Protein AF-B1N3G3-F1 (afdb_monomer)

Structure (mmCIF, N/CA/C/O backbone):
data_AF-B1N3G3-F1
#
_entry.id   AF-B1N3G3-F1
#
loop_
_atom_site.group_PDB
_atom_site.id
_atom_site.type_symbol
_atom_site.label_atom_id
_atom_site.label_alt_id
_atom_site.label_comp_id
_atom_site.label_asym_id
_atom_site.label_entity_id
_atom_site.label_seq_id
_atom_site.pdbx_PDB_ins_code
_atom_site.Cartn_x
_atom_site.Cartn_y
_atom_site.Cartn_z
_atom_site.occupancy
_atom_site.B_iso_or_equiv
_atom_site.auth_seq_id
_atom_site.auth_comp_id
_atom_site.auth_asym_id
_atom_site.auth_atom_id
_atom_site.pdbx_PDB_model_num
ATOM 1 N N . MET A 1 1 ? 43.594 -41.917 5.529 1.00 42.94 1 MET A N 1
ATOM 2 C CA . MET A 1 1 ? 43.887 -40.902 4.494 1.00 42.94 1 MET A CA 1
ATOM 3 C C . MET A 1 1 ? 42.711 -40.858 3.512 1.00 42.94 1 MET A C 1
ATOM 5 O O . MET A 1 1 ? 42.896 -40.993 2.317 1.00 42.94 1 MET A O 1
ATOM 9 N N . GLU A 1 2 ? 41.487 -40.705 4.033 1.00 38.50 2 GLU A N 1
ATOM 10 C CA . GLU A 1 2 ? 40.228 -40.784 3.270 1.00 38.50 2 GLU A CA 1
ATOM 11 C C . GLU A 1 2 ? 39.193 -39.856 3.920 1.00 38.50 2 GLU A C 1
ATOM 13 O O . GLU A 1 2 ? 38.266 -40.286 4.594 1.00 38.50 2 GLU A O 1
ATOM 18 N N . GLN A 1 3 ? 39.406 -38.546 3.797 1.00 37.66 3 GLN A N 1
ATOM 19 C CA . GLN A 1 3 ? 38.455 -37.533 4.272 1.00 37.66 3 GLN A CA 1
ATOM 20 C C . GLN A 1 3 ? 38.520 -36.267 3.400 1.00 37.66 3 GLN A C 1
ATOM 22 O O . GLN A 1 3 ? 38.646 -35.148 3.887 1.00 37.66 3 GLN A O 1
ATOM 27 N N . SER A 1 4 ? 38.511 -36.416 2.068 1.00 40.91 4 SER A N 1
ATOM 28 C CA . SER A 1 4 ? 38.619 -35.252 1.163 1.00 40.91 4 SER A CA 1
ATOM 29 C C . SER A 1 4 ? 37.812 -35.332 -0.139 1.00 40.91 4 SER A C 1
ATOM 31 O O . SER A 1 4 ? 38.170 -34.664 -1.106 1.00 40.91 4 SER A O 1
ATOM 33 N N . LEU A 1 5 ? 36.711 -36.093 -0.200 1.00 38.78 5 LEU A N 1
ATOM 34 C CA . LEU A 1 5 ? 35.924 -36.203 -1.444 1.00 38.78 5 LEU A CA 1
ATOM 35 C C . LEU A 1 5 ? 34.427 -35.852 -1.363 1.00 3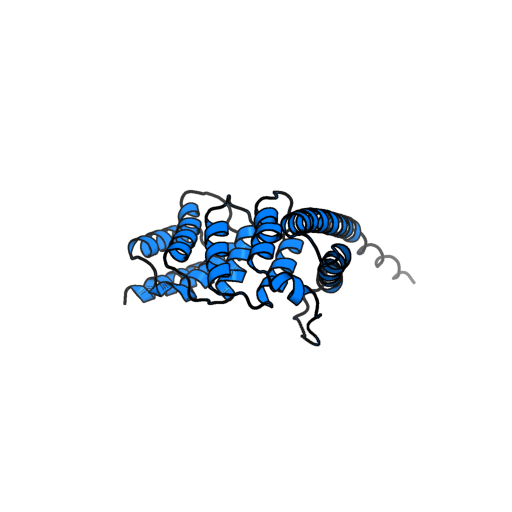8.78 5 LEU A C 1
ATOM 37 O O . LEU A 1 5 ? 33.791 -35.804 -2.414 1.00 38.78 5 LEU A O 1
ATOM 41 N N . GLU A 1 6 ? 33.865 -35.480 -0.207 1.00 33.97 6 GLU A N 1
ATOM 42 C CA . GLU A 1 6 ? 32.426 -35.133 -0.125 1.00 33.97 6 GLU A CA 1
ATOM 43 C C . GLU A 1 6 ? 32.079 -33.629 -0.174 1.00 33.97 6 GLU A C 1
ATOM 45 O O . GLU A 1 6 ? 30.926 -33.277 -0.423 1.00 33.97 6 GLU A O 1
ATOM 50 N N . ASP A 1 7 ? 33.049 -32.712 -0.121 1.00 33.47 7 ASP A N 1
ATOM 51 C CA . ASP A 1 7 ? 32.773 -31.260 -0.056 1.00 33.47 7 ASP A CA 1
ATOM 52 C C . ASP A 1 7 ? 32.664 -30.521 -1.410 1.00 33.47 7 ASP A C 1
ATOM 54 O O . ASP A 1 7 ? 32.841 -29.305 -1.493 1.00 33.47 7 ASP A O 1
ATOM 58 N N . LYS A 1 8 ? 32.332 -31.207 -2.515 1.00 34.78 8 LYS A N 1
ATOM 59 C CA . LYS A 1 8 ? 32.246 -30.567 -3.855 1.00 34.78 8 LYS A CA 1
ATOM 60 C C . LYS A 1 8 ? 30.896 -30.638 -4.577 1.00 34.78 8 LYS A C 1
ATOM 62 O O . LYS A 1 8 ? 30.832 -30.313 -5.763 1.00 34.78 8 LYS A O 1
ATOM 67 N N . LYS A 1 9 ? 29.793 -30.978 -3.897 1.00 35.81 9 LYS A N 1
ATOM 68 C CA . LYS A 1 9 ? 28.457 -31.092 -4.536 1.00 35.81 9 LYS A CA 1
ATOM 69 C C . LYS A 1 9 ? 27.330 -30.207 -3.978 1.00 35.81 9 LYS A C 1
ATOM 71 O O . LYS A 1 9 ? 26.165 -30.452 -4.275 1.00 35.81 9 LYS A O 1
ATOM 76 N N . LYS A 1 10 ? 27.636 -29.110 -3.278 1.00 34.56 10 LYS A N 1
ATOM 77 C CA . LYS A 1 10 ? 26.649 -28.055 -2.952 1.00 34.56 10 LYS A CA 1
ATOM 78 C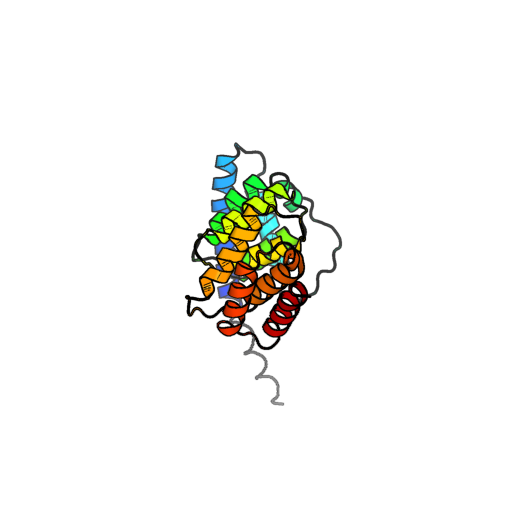 C . LYS A 1 10 ? 27.131 -26.688 -3.438 1.00 34.56 10 LYS A C 1
ATOM 80 O O . LYS A 1 10 ? 27.761 -25.952 -2.695 1.00 34.56 10 LYS A O 1
ATOM 85 N N . GLY A 1 11 ? 26.856 -26.331 -4.695 1.00 34.03 11 GLY A N 1
ATOM 86 C CA . GLY A 1 11 ? 27.228 -24.988 -5.163 1.00 34.03 11 GLY A CA 1
ATOM 87 C C . GLY A 1 11 ? 26.994 -24.633 -6.628 1.00 34.03 11 GLY A C 1
ATOM 88 O O . GLY A 1 11 ? 27.750 -23.821 -7.156 1.00 34.03 11 GLY A O 1
ATOM 89 N N . LYS A 1 12 ? 26.012 -25.221 -7.332 1.00 34.75 12 LYS A N 1
ATOM 90 C CA . LYS A 1 12 ? 25.863 -24.935 -8.777 1.00 34.75 12 LYS A CA 1
ATOM 91 C C . LYS A 1 12 ? 24.448 -24.888 -9.369 1.00 34.75 12 LYS A C 1
ATOM 93 O O . LYS A 1 12 ? 24.334 -24.946 -10.584 1.00 34.75 12 LYS A O 1
ATOM 98 N N . SER A 1 13 ? 23.388 -24.709 -8.570 1.00 38.25 13 SER A N 1
ATOM 99 C CA . SER A 1 13 ? 22.010 -24.633 -9.110 1.00 38.25 13 SER A CA 1
ATOM 100 C C . SER A 1 13 ? 21.356 -23.239 -9.099 1.00 38.25 13 SER A C 1
ATOM 102 O O . SER A 1 13 ? 20.264 -23.087 -9.633 1.00 38.25 13 SER A O 1
ATOM 104 N N . THR A 1 14 ? 21.988 -22.202 -8.539 1.00 41.22 14 THR A N 1
ATOM 105 C CA . THR A 1 14 ? 21.366 -20.868 -8.368 1.00 41.22 14 THR A CA 1
ATOM 106 C C . THR A 1 14 ? 21.766 -19.814 -9.408 1.00 41.22 14 THR A C 1
ATOM 108 O O . THR A 1 14 ? 21.098 -18.791 -9.509 1.00 41.22 14 THR A O 1
ATOM 111 N N . LYS A 1 15 ? 22.805 -20.039 -10.227 1.00 41.91 15 LYS A N 1
ATOM 112 C CA . LYS A 1 15 ? 23.331 -18.997 -11.137 1.00 41.91 15 LYS A CA 1
ATOM 113 C C . LYS A 1 15 ? 22.517 -18.783 -12.422 1.00 41.91 15 LYS A C 1
ATOM 115 O O . LYS A 1 15 ? 22.453 -17.661 -12.904 1.00 41.91 15 LYS A O 1
ATOM 120 N N . VAL A 1 16 ? 21.878 -19.820 -12.969 1.00 38.66 16 VAL A N 1
ATOM 121 C CA . VAL A 1 16 ? 21.190 -19.731 -14.278 1.00 38.66 16 VAL A CA 1
ATOM 122 C C . VAL A 1 16 ? 19.836 -19.014 -14.170 1.00 38.66 16 VAL A C 1
ATOM 124 O O . VAL A 1 16 ? 19.490 -18.203 -15.028 1.00 38.66 16 VAL A O 1
ATOM 127 N N . GLY A 1 17 ? 19.093 -19.253 -13.083 1.00 42.75 17 GLY A N 1
ATOM 128 C CA . GLY A 1 17 ? 17.819 -18.572 -12.826 1.00 42.75 17 GLY A CA 1
ATOM 129 C C . GLY A 1 17 ? 17.987 -17.085 -12.504 1.00 42.75 17 GLY A C 1
ATOM 130 O O . GLY A 1 17 ? 17.174 -16.265 -12.928 1.00 42.75 17 GLY A O 1
ATOM 131 N N . ASP A 1 18 ? 19.069 -16.726 -11.808 1.00 49.53 18 ASP A N 1
ATOM 132 C CA . ASP A 1 18 ? 19.352 -15.335 -11.449 1.00 49.53 18 ASP A CA 1
ATOM 133 C C . ASP A 1 18 ? 19.847 -14.525 -12.658 1.00 49.53 18 ASP A C 1
ATOM 135 O O . ASP A 1 18 ? 19.390 -13.407 -12.868 1.00 49.53 18 ASP A O 1
ATOM 139 N N . GLU A 1 19 ? 20.670 -15.117 -13.532 1.00 49.19 19 GLU A N 1
ATOM 140 C CA . GLU A 1 19 ? 21.122 -14.468 -14.772 1.00 49.19 19 GLU A CA 1
ATOM 141 C C . GLU A 1 19 ? 19.976 -14.220 -15.762 1.00 49.19 19 GLU A C 1
ATOM 143 O O . GLU A 1 19 ? 19.854 -13.140 -16.338 1.00 49.19 19 GLU A O 1
ATOM 148 N N . THR A 1 20 ? 19.062 -15.184 -15.888 1.00 57.19 20 THR A N 1
ATOM 149 C CA . THR A 1 20 ? 17.857 -15.031 -16.718 1.00 57.19 20 THR A CA 1
ATOM 150 C C . THR A 1 20 ? 16.940 -13.931 -16.171 1.00 57.19 20 THR A C 1
ATOM 152 O O . THR A 1 20 ? 16.403 -13.134 -16.940 1.00 57.19 20 THR A O 1
ATOM 155 N N . SER A 1 21 ? 16.808 -13.840 -14.841 1.00 54.75 21 SER A N 1
ATOM 156 C CA . SER A 1 21 ? 16.017 -12.797 -14.169 1.00 54.75 21 SER A CA 1
ATOM 157 C C . SER A 1 21 ? 16.636 -11.412 -14.351 1.00 54.75 21 SER A C 1
ATOM 159 O O . SER A 1 21 ? 15.922 -10.463 -14.650 1.00 54.75 21 SER A O 1
ATOM 161 N N . ARG A 1 22 ? 17.968 -11.301 -14.266 1.00 58.44 22 ARG A N 1
ATOM 162 C CA . ARG A 1 22 ? 18.699 -10.062 -14.567 1.00 58.44 22 ARG A CA 1
ATOM 163 C C . ARG A 1 22 ? 18.382 -9.607 -15.986 1.00 58.44 22 ARG A C 1
ATOM 165 O O . ARG A 1 22 ? 17.811 -8.533 -16.170 1.00 58.44 22 ARG A O 1
ATOM 172 N N . ILE A 1 23 ? 18.699 -10.435 -16.985 1.00 62.62 23 ILE A N 1
ATOM 173 C CA . ILE A 1 23 ? 18.540 -10.090 -18.408 1.00 62.62 23 ILE A CA 1
ATOM 174 C C . ILE A 1 23 ? 17.093 -9.681 -18.713 1.00 62.62 23 ILE A C 1
ATOM 176 O O . ILE A 1 23 ? 16.863 -8.700 -19.428 1.00 62.62 23 ILE A O 1
ATOM 180 N N . ARG A 1 24 ? 16.118 -10.388 -18.125 1.00 61.59 24 ARG A N 1
ATOM 181 C CA . ARG A 1 24 ? 14.696 -10.040 -18.210 1.00 61.59 24 ARG A CA 1
ATOM 182 C C . ARG A 1 24 ? 14.427 -8.661 -17.622 1.00 61.59 24 ARG A C 1
ATOM 184 O O . ARG A 1 24 ? 13.896 -7.816 -18.337 1.00 61.59 24 ARG A O 1
ATOM 191 N N . MET A 1 25 ? 14.864 -8.405 -16.390 1.00 61.06 25 MET A N 1
ATOM 192 C CA . MET A 1 25 ? 14.699 -7.109 -15.743 1.00 61.06 25 MET A CA 1
ATOM 193 C C . MET A 1 25 ? 15.313 -5.984 -16.579 1.00 61.06 25 MET A C 1
ATOM 195 O O . MET A 1 25 ? 14.692 -4.936 -16.724 1.00 61.06 25 MET A O 1
ATOM 199 N N . LYS A 1 26 ? 16.490 -6.194 -17.194 1.00 61.91 26 LYS A N 1
ATOM 200 C CA . LYS A 1 26 ? 17.154 -5.170 -18.027 1.00 61.91 26 LYS A CA 1
ATOM 201 C C . LYS A 1 26 ? 16.277 -4.829 -19.203 1.00 61.91 26 LYS A C 1
ATOM 203 O O . LYS A 1 26 ? 16.056 -3.661 -19.484 1.00 61.91 26 LYS A O 1
ATOM 208 N N . LYS A 1 27 ? 15.777 -5.861 -19.880 1.00 63.91 27 LYS A N 1
ATOM 209 C CA . LYS A 1 27 ? 14.965 -5.736 -21.085 1.00 63.91 27 LYS A CA 1
ATOM 210 C C . LYS A 1 27 ? 13.608 -5.102 -20.779 1.00 63.91 27 LYS A C 1
ATOM 212 O O . LYS A 1 27 ? 13.192 -4.203 -21.504 1.00 63.91 27 LYS A O 1
ATOM 217 N N . THR A 1 28 ? 12.962 -5.512 -19.689 1.00 61.06 28 THR A N 1
ATOM 218 C CA . THR A 1 28 ? 11.683 -4.961 -19.220 1.00 61.06 28 THR A CA 1
ATOM 219 C C . THR A 1 28 ? 11.833 -3.511 -18.763 1.00 61.06 28 THR A C 1
ATOM 221 O O . THR A 1 28 ? 11.070 -2.652 -19.202 1.00 61.06 28 THR A O 1
ATOM 224 N N . LEU A 1 29 ? 12.848 -3.200 -17.948 1.00 63.59 29 LEU A N 1
ATOM 225 C CA . LEU A 1 29 ? 13.158 -1.826 -17.540 1.00 63.59 29 LEU A CA 1
ATOM 226 C C . LEU A 1 29 ? 13.504 -0.962 -18.748 1.00 63.59 29 LEU A C 1
ATOM 228 O O . LEU A 1 29 ? 12.976 0.134 -18.873 1.00 63.59 29 LEU A O 1
ATOM 232 N N . HIS A 1 30 ? 14.339 -1.455 -19.662 1.00 64.56 30 HIS A N 1
ATOM 233 C CA . HIS A 1 30 ? 14.725 -0.727 -20.865 1.00 64.56 30 HIS A CA 1
ATOM 234 C C . HIS A 1 30 ? 13.512 -0.413 -21.741 1.00 64.56 30 HIS A C 1
ATOM 236 O O . HIS A 1 30 ? 13.360 0.730 -22.160 1.00 64.56 30 HIS A O 1
ATOM 242 N N . LYS A 1 31 ? 12.609 -1.376 -21.962 1.00 67.81 31 LYS A N 1
ATOM 243 C CA . LYS A 1 31 ? 11.370 -1.169 -22.724 1.00 67.81 31 LYS A CA 1
ATOM 244 C C . LYS A 1 31 ? 10.483 -0.098 -22.077 1.00 67.81 31 LYS A C 1
ATOM 246 O O . LYS A 1 31 ? 10.194 0.913 -22.706 1.00 67.81 31 LYS A O 1
ATOM 251 N N . HIS A 1 32 ? 10.143 -0.262 -20.801 1.00 63.12 32 HIS A N 1
ATOM 252 C CA . HIS A 1 32 ? 9.277 0.677 -20.082 1.00 63.12 32 HIS A CA 1
ATOM 253 C C . HIS A 1 32 ? 9.878 2.079 -19.939 1.00 63.12 32 HIS A C 1
ATOM 255 O O . HIS A 1 32 ? 9.182 3.084 -20.080 1.00 63.12 32 HIS A O 1
ATOM 261 N N . LEU A 1 33 ? 11.187 2.165 -19.699 1.00 61.53 33 LEU A N 1
ATOM 262 C CA . LEU A 1 33 ? 11.896 3.438 -19.643 1.00 61.53 33 LEU A CA 1
ATOM 263 C C . LEU A 1 33 ? 12.019 4.080 -21.032 1.00 61.53 33 LEU A C 1
ATOM 265 O O . LEU A 1 33 ? 11.985 5.303 -21.117 1.00 61.53 33 LEU A O 1
ATOM 269 N N . THR A 1 34 ? 12.092 3.297 -22.115 1.00 63.34 34 THR A N 1
ATOM 270 C CA . THR A 1 34 ? 12.028 3.810 -23.497 1.00 63.34 34 THR A CA 1
ATOM 271 C C . THR A 1 34 ? 10.661 4.413 -23.787 1.00 63.34 34 THR A C 1
ATOM 273 O O . THR A 1 34 ? 10.588 5.546 -24.260 1.00 63.34 34 THR A O 1
ATOM 276 N N . ASP A 1 35 ? 9.582 3.713 -23.436 1.00 63.34 35 ASP A N 1
ATOM 277 C CA . ASP A 1 35 ? 8.209 4.206 -23.602 1.00 63.34 35 ASP A CA 1
ATOM 278 C C . ASP A 1 35 ? 7.980 5.490 -22.788 1.00 63.34 35 ASP A C 1
ATOM 280 O O . ASP A 1 35 ? 7.410 6.467 -23.278 1.00 63.34 35 ASP A O 1
ATOM 284 N N . LEU A 1 36 ? 8.524 5.536 -21.568 1.00 58.47 36 LEU A N 1
ATOM 285 C CA . LEU A 1 36 ? 8.538 6.721 -20.713 1.00 58.47 36 LEU A CA 1
ATOM 286 C C . LEU A 1 36 ? 9.359 7.862 -21.335 1.00 58.47 36 LEU A C 1
ATOM 288 O O . LEU A 1 36 ? 8.920 9.009 -21.325 1.00 58.47 36 LEU A O 1
ATOM 292 N N . MET A 1 37 ? 10.534 7.587 -21.901 1.00 58.81 37 MET A N 1
ATOM 293 C CA . MET A 1 37 ? 11.370 8.601 -22.553 1.00 58.81 37 MET A CA 1
ATOM 294 C C . MET A 1 37 ? 10.725 9.166 -23.820 1.00 58.81 37 MET A C 1
ATOM 296 O O . MET A 1 37 ? 10.807 10.377 -24.040 1.00 58.81 37 MET A O 1
ATOM 300 N N . ASN A 1 38 ? 10.051 8.316 -24.598 1.00 63.59 38 ASN A N 1
ATOM 301 C CA . ASN A 1 38 ? 9.275 8.697 -25.776 1.00 63.59 38 ASN A CA 1
ATOM 302 C C . ASN A 1 38 ? 8.078 9.574 -25.386 1.00 63.59 38 ASN A C 1
ATOM 304 O O . ASN A 1 38 ? 7.850 10.610 -26.004 1.00 63.59 38 ASN A O 1
ATOM 308 N N . ALA A 1 39 ? 7.382 9.234 -24.297 1.00 57.66 39 ALA A N 1
ATOM 309 C CA . ALA A 1 39 ? 6.302 10.051 -23.745 1.00 57.66 39 ALA A CA 1
ATOM 310 C C . ALA A 1 39 ? 6.780 11.382 -23.119 1.00 57.66 39 ALA A C 1
ATOM 312 O O . ALA A 1 39 ? 5.966 12.275 -22.889 1.00 57.66 39 ALA A O 1
ATOM 313 N N . MET A 1 40 ? 8.078 11.528 -22.817 1.00 49.28 40 MET A N 1
ATOM 314 C CA . MET A 1 40 ? 8.647 12.688 -22.110 1.00 49.28 40 MET A CA 1
ATOM 315 C C . MET A 1 40 ? 9.526 13.623 -22.961 1.00 49.28 40 MET A C 1
ATOM 317 O O . MET A 1 40 ? 10.002 14.624 -22.423 1.00 49.28 40 MET A O 1
ATOM 321 N N . GLY A 1 41 ? 9.796 13.327 -24.237 1.00 52.66 41 GLY A N 1
ATOM 322 C CA . GLY A 1 41 ? 10.585 14.216 -25.112 1.00 52.66 41 GLY A CA 1
ATOM 323 C C . GLY A 1 41 ? 12.083 14.365 -24.763 1.00 52.66 41 GLY A C 1
ATOM 324 O O . GLY A 1 41 ? 12.708 15.307 -25.229 1.00 52.66 41 GLY A O 1
ATOM 325 N N . LYS A 1 42 ? 12.644 13.424 -23.979 1.00 53.66 42 LYS A N 1
ATOM 326 C CA . LYS A 1 42 ? 14.077 13.146 -23.668 1.00 53.66 42 LYS A CA 1
ATOM 327 C C . LYS A 1 42 ? 14.972 14.260 -23.062 1.00 53.66 42 LYS A C 1
ATOM 329 O O . LYS A 1 42 ? 15.115 15.338 -23.618 1.00 53.66 42 LYS A O 1
ATOM 334 N N . LYS A 1 43 ? 15.735 13.910 -21.999 1.00 42.53 43 LYS A N 1
ATOM 335 C CA . LYS A 1 43 ? 17.147 14.343 -21.758 1.00 42.53 43 LYS A CA 1
ATOM 336 C C . LYS A 1 43 ? 17.903 13.599 -20.629 1.00 42.53 43 LYS A C 1
ATOM 338 O O . LYS A 1 43 ? 18.864 14.124 -20.086 1.00 42.53 43 LYS A O 1
ATOM 343 N N . MET A 1 44 ? 17.502 12.379 -20.278 1.00 48.38 44 MET A N 1
ATOM 344 C CA . MET A 1 44 ? 18.322 11.469 -19.463 1.00 48.38 44 MET A CA 1
ATOM 345 C C . MET A 1 44 ? 18.654 10.265 -20.334 1.00 48.38 44 MET A C 1
ATOM 347 O O . MET A 1 44 ? 17.782 9.830 -21.094 1.00 48.38 44 MET A O 1
ATOM 351 N N . THR A 1 45 ? 19.892 9.768 -20.320 1.00 53.03 45 THR A N 1
ATOM 352 C CA . THR A 1 45 ? 20.196 8.608 -21.158 1.00 53.03 45 THR A CA 1
ATOM 353 C C . THR A 1 45 ? 19.578 7.364 -20.521 1.00 53.03 45 THR A C 1
ATOM 355 O O . THR A 1 45 ? 19.716 7.106 -19.327 1.00 53.03 45 THR A O 1
ATOM 358 N N . LEU A 1 46 ? 18.848 6.601 -21.335 1.00 47.88 46 LEU A N 1
ATOM 359 C CA . LEU A 1 46 ? 18.211 5.339 -20.956 1.00 47.88 46 LEU A CA 1
ATOM 360 C C . LEU A 1 46 ? 19.204 4.381 -20.284 1.00 47.88 46 LEU A C 1
ATOM 362 O O . LEU A 1 46 ? 18.854 3.647 -19.364 1.00 47.88 46 LEU A O 1
ATOM 366 N N . ASN A 1 47 ? 20.454 4.437 -20.741 1.00 50.06 47 ASN A N 1
ATOM 367 C CA . ASN A 1 47 ? 21.537 3.587 -20.283 1.00 50.06 47 ASN A CA 1
ATOM 368 C C . ASN A 1 47 ? 21.978 3.941 -18.860 1.00 50.06 47 ASN A C 1
ATOM 370 O O . ASN A 1 47 ? 22.128 3.030 -18.064 1.00 50.06 47 ASN A O 1
ATOM 374 N N . GLU A 1 48 ? 22.089 5.218 -18.486 1.00 55.91 48 GLU A N 1
ATOM 375 C CA . GLU A 1 48 ? 22.439 5.598 -17.106 1.00 55.91 48 GLU A CA 1
ATOM 376 C C . GLU A 1 48 ? 21.387 5.101 -16.108 1.00 55.91 48 GLU A C 1
ATOM 378 O O . GLU A 1 48 ? 21.706 4.467 -15.107 1.00 55.91 48 GLU A O 1
ATOM 383 N N . LEU A 1 49 ? 20.110 5.331 -16.408 1.00 53.34 49 LEU A N 1
ATOM 384 C CA . LEU A 1 49 ? 18.994 4.943 -15.547 1.00 53.34 49 LEU A CA 1
ATOM 385 C C . LEU A 1 49 ? 18.893 3.430 -15.353 1.00 53.34 49 LEU A C 1
ATOM 387 O O . LEU A 1 49 ? 18.708 2.959 -14.229 1.00 53.34 49 LEU A O 1
ATOM 391 N N . VAL A 1 50 ? 19.002 2.683 -16.455 1.00 56.59 50 VAL A N 1
ATOM 392 C CA . VAL A 1 50 ? 18.986 1.223 -16.422 1.00 56.59 50 VAL A CA 1
ATOM 393 C C . VAL A 1 50 ? 20.196 0.733 -15.648 1.00 56.59 50 VAL A C 1
ATOM 395 O O . VAL A 1 50 ? 19.984 0.009 -14.690 1.00 56.59 50 VAL A O 1
ATOM 398 N N . GLU A 1 51 ? 21.417 1.167 -15.975 1.00 57.50 51 GLU A N 1
ATOM 399 C CA . GLU A 1 51 ? 22.643 0.732 -15.288 1.00 57.50 51 GLU A CA 1
ATOM 400 C C . GLU A 1 51 ? 22.601 1.029 -13.786 1.00 57.50 51 GLU A C 1
ATOM 402 O O . GLU A 1 51 ? 23.019 0.194 -13.003 1.00 57.50 51 GLU A O 1
ATOM 407 N N . ILE A 1 52 ? 22.012 2.143 -13.346 1.00 56.31 52 ILE A N 1
ATOM 408 C CA . ILE A 1 52 ? 21.881 2.474 -11.916 1.00 56.31 52 ILE A CA 1
ATOM 409 C C . ILE A 1 52 ? 20.880 1.566 -11.195 1.00 56.31 52 ILE A C 1
ATOM 411 O O . ILE A 1 52 ? 21.163 1.094 -10.093 1.00 56.31 52 ILE A O 1
ATOM 415 N N . LEU A 1 53 ? 19.715 1.310 -11.798 1.00 56.44 53 LEU A N 1
ATOM 416 C CA . LEU A 1 53 ? 18.727 0.375 -11.245 1.00 56.44 53 LEU A CA 1
ATOM 417 C C . LEU A 1 53 ? 19.258 -1.066 -11.255 1.00 56.44 53 LEU A C 1
ATOM 419 O O . LEU A 1 53 ? 18.947 -1.859 -10.366 1.00 56.44 53 LEU A O 1
ATOM 423 N N . TYR A 1 54 ? 20.078 -1.386 -12.252 1.00 57.69 54 TYR A N 1
ATOM 424 C CA . TYR A 1 54 ? 20.715 -2.680 -12.416 1.00 57.69 54 TYR A CA 1
ATOM 425 C C . TYR A 1 54 ? 21.865 -2.888 -11.433 1.00 57.69 54 TYR A C 1
ATOM 427 O O . TYR A 1 54 ? 21.944 -3.941 -10.811 1.00 57.69 54 TYR A O 1
ATOM 435 N N . ASP A 1 55 ? 22.709 -1.879 -11.224 1.00 55.69 55 ASP A N 1
ATOM 436 C CA . ASP A 1 55 ? 23.783 -1.894 -10.232 1.00 55.69 55 ASP A CA 1
ATOM 437 C C . ASP A 1 55 ? 23.224 -2.101 -8.824 1.00 55.69 55 ASP A C 1
ATOM 439 O O . ASP A 1 55 ? 23.793 -2.867 -8.046 1.00 55.69 55 ASP A O 1
ATOM 443 N N . ASP A 1 56 ? 22.095 -1.462 -8.497 1.00 53.34 56 ASP A N 1
ATOM 444 C CA . ASP A 1 56 ? 21.415 -1.645 -7.209 1.00 53.34 56 ASP A CA 1
ATOM 445 C C . ASP A 1 56 ? 20.877 -3.085 -7.070 1.00 53.34 56 ASP A C 1
ATOM 447 O O . ASP A 1 56 ? 21.039 -3.716 -6.023 1.00 53.34 56 ASP A O 1
ATOM 451 N N . PHE A 1 57 ? 20.326 -3.661 -8.147 1.00 49.19 57 PHE A N 1
ATOM 452 C CA . PHE A 1 57 ? 19.888 -5.062 -8.185 1.00 49.19 57 PHE A CA 1
ATOM 453 C C . PHE A 1 57 ? 21.046 -6.053 -8.035 1.00 49.19 57 PHE A C 1
ATOM 455 O O . PHE A 1 57 ? 20.933 -7.006 -7.269 1.00 49.19 57 PHE A O 1
ATOM 462 N N . ILE A 1 58 ? 22.172 -5.837 -8.716 1.00 52.25 58 ILE A N 1
ATOM 463 C CA . ILE A 1 58 ? 23.342 -6.725 -8.638 1.00 52.25 58 ILE A CA 1
ATOM 464 C C . ILE A 1 58 ? 24.008 -6.636 -7.259 1.00 52.25 58 ILE A C 1
ATOM 466 O O . ILE A 1 58 ? 24.423 -7.657 -6.712 1.00 52.25 58 ILE A O 1
ATOM 470 N N . LYS A 1 59 ? 24.084 -5.439 -6.663 1.00 53.88 59 LYS A N 1
ATOM 471 C CA . LYS A 1 59 ? 24.723 -5.226 -5.352 1.00 53.88 59 LYS A CA 1
ATOM 472 C C . LYS A 1 59 ? 23.856 -5.691 -4.178 1.00 53.88 59 LYS A C 1
ATOM 474 O O . LYS A 1 59 ? 24.404 -6.118 -3.162 1.00 53.88 59 LYS A O 1
ATOM 479 N N . HIS A 1 60 ? 22.526 -5.629 -4.297 1.00 50.38 60 HIS A N 1
ATOM 480 C CA . HIS A 1 60 ? 21.607 -5.892 -3.180 1.00 50.38 60 HIS A CA 1
ATOM 481 C C . HIS A 1 60 ? 20.640 -7.070 -3.379 1.00 50.38 60 HIS A C 1
ATOM 483 O O . HIS A 1 60 ? 20.011 -7.490 -2.410 1.00 50.38 60 HIS A O 1
ATOM 489 N N . GLY A 1 61 ? 20.538 -7.644 -4.580 1.00 41.53 61 GLY A N 1
ATOM 490 C CA . GLY A 1 61 ? 19.615 -8.741 -4.902 1.00 41.53 61 GLY A CA 1
ATOM 491 C C . GLY A 1 61 ? 19.954 -10.097 -4.271 1.00 41.53 61 GLY A C 1
ATOM 492 O O . GLY A 1 61 ? 19.112 -10.995 -4.308 1.00 41.53 61 GLY A O 1
ATOM 493 N N . ASP A 1 62 ? 21.142 -10.241 -3.669 1.00 40.09 62 ASP A N 1
ATOM 494 C CA . ASP A 1 62 ? 21.653 -11.529 -3.171 1.00 40.09 62 ASP A CA 1
ATOM 495 C C . ASP A 1 62 ? 22.007 -11.551 -1.669 1.00 40.09 62 ASP A C 1
ATOM 497 O O . ASP A 1 62 ? 22.433 -12.578 -1.146 1.00 40.09 62 ASP A O 1
ATOM 501 N N . THR A 1 63 ? 21.833 -10.454 -0.911 1.00 35.50 63 THR A N 1
ATOM 502 C CA . THR A 1 63 ? 22.155 -10.476 0.532 1.00 35.50 63 THR A CA 1
ATOM 503 C C . THR A 1 63 ? 21.074 -9.860 1.413 1.00 35.50 63 THR A C 1
ATOM 505 O O . THR A 1 63 ? 20.748 -8.681 1.329 1.00 35.50 63 THR A O 1
ATOM 508 N N . ASN A 1 64 ? 20.575 -10.669 2.351 1.00 32.78 64 ASN A N 1
ATOM 509 C CA . ASN A 1 64 ? 19.677 -10.290 3.447 1.00 32.78 64 ASN A CA 1
ATOM 510 C C . ASN A 1 64 ? 20.398 -9.436 4.521 1.00 32.78 64 ASN A C 1
ATOM 512 O O . ASN A 1 64 ? 20.204 -9.622 5.723 1.00 32.78 64 ASN A O 1
ATOM 516 N N . LYS A 1 65 ? 21.313 -8.547 4.109 1.00 31.42 65 LYS A N 1
ATOM 517 C CA . LYS A 1 65 ? 22.085 -7.682 5.005 1.00 31.42 65 LYS A CA 1
ATOM 518 C C . LYS A 1 65 ? 21.401 -6.323 5.117 1.00 31.42 65 LYS A C 1
ATOM 520 O O . LYS A 1 65 ? 21.182 -5.617 4.135 1.00 31.42 65 LYS A O 1
ATOM 525 N N . ARG A 1 66 ? 21.052 -5.984 6.359 1.00 31.27 66 ARG A N 1
ATOM 526 C CA . ARG A 1 66 ? 20.449 -4.718 6.784 1.00 31.27 66 ARG A CA 1
ATOM 527 C C . ARG A 1 66 ? 21.285 -3.544 6.261 1.00 31.27 66 ARG A C 1
ATOM 529 O O . ARG A 1 66 ? 22.477 -3.464 6.532 1.00 31.27 66 ARG A O 1
ATOM 536 N N . TRP A 1 67 ? 20.632 -2.666 5.507 1.00 35.03 67 TRP A N 1
ATOM 537 C CA . TRP A 1 67 ? 21.204 -1.478 4.874 1.00 35.03 67 TRP A CA 1
ATOM 538 C C . TRP A 1 67 ? 22.022 -0.619 5.854 1.00 35.03 67 TRP A C 1
ATOM 540 O O . TRP A 1 67 ? 21.454 -0.009 6.760 1.00 35.03 67 TRP A O 1
ATOM 550 N N . THR A 1 68 ? 23.336 -0.516 5.642 1.00 26.25 68 THR A N 1
ATOM 551 C CA . THR A 1 68 ? 24.167 0.560 6.199 1.00 26.25 68 THR A CA 1
ATOM 552 C C . THR A 1 68 ? 24.355 1.626 5.123 1.00 26.25 68 THR A C 1
ATOM 554 O O . THR A 1 68 ? 25.024 1.436 4.110 1.00 26.25 68 THR A O 1
ATOM 557 N N . LEU A 1 69 ? 23.662 2.745 5.318 1.00 28.33 69 LEU A N 1
ATOM 558 C CA . LEU A 1 69 ? 23.529 3.833 4.359 1.00 28.33 69 LEU A CA 1
ATOM 559 C C . LEU A 1 69 ? 24.758 4.752 4.414 1.00 28.33 69 LEU A C 1
ATOM 561 O O . LEU A 1 69 ? 24.756 5.706 5.178 1.00 28.33 69 LEU A O 1
ATOM 565 N N . ASN A 1 70 ? 25.778 4.514 3.588 1.00 32.12 70 ASN A N 1
ATOM 566 C CA . ASN A 1 70 ? 26.795 5.532 3.314 1.00 32.12 70 ASN A CA 1
ATOM 567 C C . ASN A 1 70 ? 26.827 5.840 1.812 1.00 32.12 70 ASN A C 1
ATOM 569 O O . ASN A 1 70 ? 27.404 5.097 1.025 1.00 32.12 70 ASN A O 1
ATOM 573 N N . LYS A 1 71 ? 26.236 7.001 1.487 1.00 34.44 71 LYS A N 1
ATOM 574 C CA . LYS A 1 71 ? 26.114 7.705 0.193 1.00 34.44 71 LYS A CA 1
ATOM 575 C C . LYS A 1 71 ? 24.862 7.361 -0.641 1.00 34.44 71 LYS A C 1
ATOM 577 O O . LYS A 1 71 ? 24.821 6.309 -1.270 1.00 34.44 71 LYS A O 1
ATOM 582 N N . PRO A 1 72 ? 23.856 8.261 -0.713 1.00 38.53 72 PRO A N 1
ATOM 583 C CA . PRO A 1 72 ? 22.818 8.165 -1.734 1.00 38.53 72 PRO A CA 1
ATOM 584 C C . PRO A 1 72 ? 23.464 8.389 -3.107 1.00 38.53 72 PRO A C 1
ATOM 586 O O . PRO A 1 72 ? 24.039 9.446 -3.372 1.00 38.53 72 PRO A O 1
ATOM 589 N N . THR A 1 73 ? 23.403 7.388 -3.979 1.00 39.34 73 THR A N 1
ATOM 590 C CA . THR A 1 73 ? 23.749 7.538 -5.393 1.00 39.34 73 THR A CA 1
ATOM 591 C C . THR A 1 73 ? 22.830 8.600 -6.006 1.00 39.34 73 THR A C 1
ATOM 593 O O . THR A 1 73 ? 21.608 8.542 -5.895 1.00 39.34 73 THR A O 1
ATOM 596 N N . GLN A 1 74 ? 23.430 9.632 -6.603 1.00 38.47 74 GLN A N 1
ATOM 597 C CA . GLN A 1 74 ? 22.776 10.884 -7.010 1.00 38.47 74 GLN A CA 1
ATOM 598 C C . GLN A 1 74 ? 21.718 10.735 -8.117 1.00 38.47 74 GLN A C 1
ATOM 600 O O . GLN A 1 74 ? 21.081 11.714 -8.474 1.00 38.47 74 GLN A O 1
ATOM 605 N N . SER A 1 75 ? 21.507 9.543 -8.672 1.00 37.53 75 SER A N 1
ATOM 606 C CA . SER A 1 75 ? 20.881 9.349 -9.981 1.00 37.53 75 SER A CA 1
ATOM 607 C C . SER A 1 75 ? 19.471 8.748 -9.960 1.00 37.53 75 SER A C 1
ATOM 609 O O . SER A 1 75 ? 18.626 9.189 -10.737 1.00 37.53 75 SER A O 1
ATOM 611 N N . SER A 1 76 ? 19.144 7.836 -9.034 1.00 38.22 76 SER A N 1
ATOM 612 C CA . SER A 1 76 ? 17.752 7.378 -8.833 1.00 38.22 76 SER A CA 1
ATOM 613 C C . SER A 1 76 ? 16.853 8.509 -8.329 1.00 38.22 76 SER A C 1
ATOM 615 O O . SER A 1 76 ? 15.657 8.544 -8.614 1.00 38.22 76 SER A O 1
ATOM 617 N N . ASN A 1 77 ? 17.445 9.478 -7.628 1.00 40.41 77 ASN A N 1
ATOM 618 C CA . ASN A 1 77 ? 16.773 10.703 -7.213 1.00 40.41 77 ASN A CA 1
ATOM 619 C C . ASN A 1 77 ? 16.355 11.556 -8.420 1.00 40.41 77 ASN A C 1
ATOM 621 O O . ASN A 1 77 ? 15.334 12.236 -8.346 1.00 40.41 77 ASN A O 1
ATOM 625 N N . VAL A 1 78 ? 17.078 11.474 -9.549 1.00 37.66 78 VAL A N 1
ATOM 626 C CA . VAL A 1 78 ? 16.835 12.355 -10.698 1.00 37.66 78 VAL A CA 1
ATOM 627 C C . VAL A 1 78 ? 15.558 11.984 -11.457 1.00 37.66 78 VAL A C 1
ATOM 629 O O . VAL A 1 78 ? 14.746 12.851 -11.777 1.00 37.66 78 VAL A O 1
ATOM 632 N N . THR A 1 79 ? 15.317 10.694 -11.689 1.00 44.47 79 THR A N 1
ATOM 633 C CA . THR A 1 79 ? 14.098 10.203 -12.367 1.00 44.47 79 THR A CA 1
ATOM 634 C C . THR A 1 79 ? 12.841 10.429 -11.532 1.00 44.47 79 THR A C 1
ATOM 636 O O . THR A 1 79 ? 11.752 10.635 -12.070 1.00 44.47 79 THR A O 1
ATOM 639 N N . ILE A 1 80 ? 12.982 10.435 -10.206 1.00 53.19 80 ILE A N 1
ATOM 640 C CA . ILE A 1 80 ? 11.857 10.584 -9.281 1.00 53.19 80 ILE A CA 1
ATOM 641 C C . ILE A 1 80 ? 11.499 12.066 -9.041 1.00 53.19 80 ILE A C 1
ATOM 643 O O . ILE A 1 80 ? 10.410 12.343 -8.538 1.00 53.19 80 ILE A O 1
ATOM 647 N N . TYR A 1 81 ? 12.289 13.040 -9.529 1.00 54.00 81 TYR A N 1
ATOM 648 C CA . TYR A 1 81 ? 11.857 14.453 -9.571 1.00 54.00 81 TYR A CA 1
ATOM 649 C C . TYR A 1 81 ? 10.584 14.670 -10.411 1.00 54.00 81 TYR A C 1
ATOM 651 O O . TYR A 1 81 ? 9.927 15.702 -10.276 1.00 54.00 81 TYR A O 1
ATOM 659 N N . ARG A 1 82 ? 10.184 13.694 -11.243 1.00 63.38 82 ARG A N 1
ATOM 660 C CA . ARG A 1 82 ? 8.888 13.668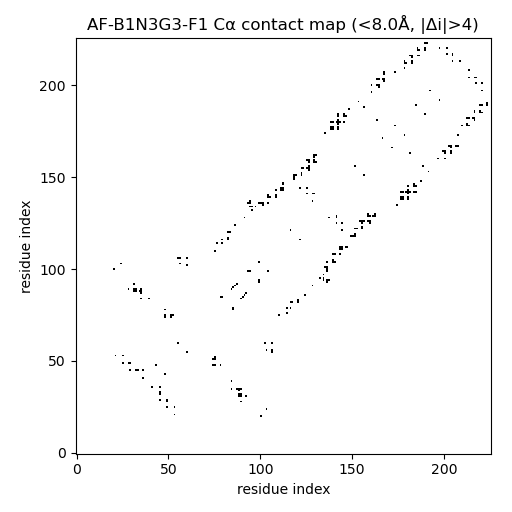 -11.942 1.00 63.38 82 ARG A CA 1
ATOM 661 C C . ARG A 1 82 ? 8.058 12.450 -11.512 1.00 63.38 82 ARG A C 1
ATOM 663 O O . ARG A 1 82 ? 7.928 11.491 -12.278 1.00 63.38 82 ARG A O 1
ATOM 670 N N . PRO A 1 83 ? 7.431 12.484 -10.322 1.00 70.81 83 PRO A N 1
ATOM 671 C CA . PRO A 1 83 ? 6.711 11.337 -9.757 1.00 70.81 83 PRO A CA 1
ATOM 672 C C . PRO A 1 83 ? 5.599 10.819 -10.678 1.00 70.81 83 PRO A C 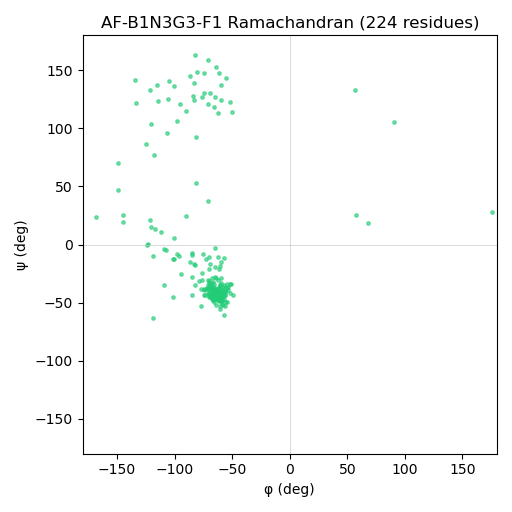1
ATOM 674 O O . PRO A 1 83 ? 5.385 9.616 -10.780 1.00 70.81 83 PRO A O 1
ATOM 677 N N . GLN A 1 84 ? 4.924 11.706 -11.415 1.00 66.19 84 GLN A N 1
ATOM 678 C CA . GLN A 1 84 ? 3.892 11.315 -12.376 1.00 66.19 84 GLN A CA 1
ATOM 679 C C . GLN A 1 84 ? 4.421 10.399 -13.488 1.00 66.19 84 GLN A C 1
ATOM 681 O O . GLN A 1 84 ? 3.739 9.443 -13.855 1.00 66.19 84 GLN A O 1
ATOM 686 N N . ALA A 1 85 ? 5.607 10.686 -14.028 1.00 65.00 85 ALA A N 1
ATOM 687 C CA . ALA A 1 85 ? 6.208 9.866 -15.075 1.00 65.00 85 ALA A CA 1
ATOM 688 C C . ALA A 1 85 ? 6.645 8.513 -14.513 1.00 65.00 85 ALA A C 1
ATOM 690 O O . ALA A 1 85 ? 6.348 7.480 -15.103 1.00 65.00 85 ALA A O 1
ATOM 691 N N . PHE A 1 86 ? 7.254 8.520 -13.325 1.00 71.44 86 PHE A N 1
ATOM 692 C CA . PHE A 1 86 ? 7.681 7.308 -12.635 1.00 71.44 86 PHE A CA 1
ATOM 693 C C . PHE A 1 86 ? 6.519 6.330 -12.390 1.00 71.44 86 PHE A C 1
ATOM 695 O O . PHE A 1 86 ? 6.617 5.150 -12.720 1.00 71.44 86 PHE A O 1
ATOM 702 N N . PHE A 1 87 ? 5.378 6.807 -11.884 1.00 79.44 87 PHE A N 1
ATOM 703 C CA . PHE A 1 87 ? 4.219 5.932 -11.681 1.00 79.44 87 PHE A CA 1
ATOM 704 C C . PHE A 1 87 ? 3.620 5.430 -12.999 1.00 79.44 87 PHE A C 1
ATOM 706 O O . PHE A 1 87 ? 3.338 4.240 -13.119 1.00 79.44 87 PHE A O 1
ATOM 713 N N . LYS A 1 88 ? 3.450 6.318 -13.989 1.00 72.00 88 LYS A N 1
ATOM 714 C CA . LYS A 1 88 ? 2.801 5.980 -15.264 1.00 72.00 88 LYS A CA 1
ATOM 715 C C . LYS A 1 88 ? 3.630 5.057 -16.150 1.00 72.00 88 LYS A C 1
ATOM 717 O O . LYS A 1 88 ? 3.046 4.198 -16.793 1.00 72.00 88 LYS A O 1
ATOM 722 N N . GLY A 1 89 ? 4.945 5.246 -16.204 1.00 63.97 89 GLY A N 1
ATOM 723 C CA . GLY A 1 89 ? 5.806 4.479 -17.103 1.00 63.97 89 GLY A CA 1
ATOM 724 C C . GLY A 1 89 ? 6.572 3.343 -16.437 1.00 63.97 89 GLY A C 1
ATOM 725 O O . GLY A 1 89 ? 7.090 2.509 -17.160 1.00 63.97 89 GLY A O 1
ATOM 726 N N . LEU A 1 90 ? 6.633 3.267 -15.100 1.00 72.94 90 LEU A N 1
ATOM 727 C CA . LEU A 1 90 ? 7.303 2.159 -14.411 1.00 72.94 90 LEU A CA 1
ATOM 728 C C . LEU A 1 90 ? 6.352 1.360 -13.515 1.00 72.94 90 LEU A C 1
ATOM 730 O O . LEU A 1 90 ? 6.114 0.186 -13.771 1.00 72.94 90 LEU A O 1
ATOM 734 N N . ILE A 1 91 ? 5.780 1.979 -12.480 1.00 82.56 91 ILE A N 1
ATOM 735 C CA . ILE A 1 91 ? 5.031 1.230 -11.454 1.00 82.56 91 ILE A CA 1
ATOM 736 C C . ILE A 1 91 ? 3.746 0.602 -12.008 1.00 82.56 91 ILE A C 1
ATOM 738 O O . ILE A 1 91 ? 3.499 -0.579 -11.763 1.00 82.56 91 ILE A O 1
ATOM 742 N N . PHE A 1 92 ? 2.920 1.356 -12.743 1.00 84.50 92 PHE A N 1
ATOM 743 C CA . PHE A 1 92 ? 1.663 0.809 -13.267 1.00 84.50 92 PHE A CA 1
ATOM 744 C C . PHE A 1 92 ? 1.883 -0.270 -14.335 1.00 84.50 92 PHE A C 1
ATOM 746 O O . PHE A 1 92 ? 1.259 -1.321 -14.192 1.00 84.50 92 PHE A O 1
ATOM 753 N N . PRO A 1 93 ? 2.776 -0.095 -15.332 1.00 81.56 93 PRO A N 1
ATOM 754 C CA . PRO A 1 93 ? 3.066 -1.153 -16.299 1.00 81.56 93 PRO A CA 1
ATOM 755 C C . PRO A 1 93 ? 3.578 -2.436 -15.638 1.00 81.56 93 PRO A C 1
ATOM 757 O O . PRO A 1 93 ? 3.083 -3.515 -15.945 1.00 81.56 93 PRO A O 1
ATOM 760 N N . LEU A 1 94 ? 4.459 -2.331 -14.634 1.00 79.06 94 LEU A N 1
ATOM 761 C CA . LEU A 1 94 ? 4.930 -3.498 -13.876 1.00 79.06 94 LEU A CA 1
ATOM 762 C C . LEU A 1 94 ? 3.810 -4.229 -13.125 1.00 79.06 94 LEU A C 1
ATOM 764 O O . LEU A 1 94 ? 3.890 -5.435 -12.925 1.00 79.06 94 LEU A O 1
ATOM 768 N N . CYS A 1 95 ? 2.762 -3.525 -12.697 1.00 82.88 95 CYS A N 1
ATOM 769 C CA . CYS A 1 95 ? 1.604 -4.173 -12.081 1.00 82.88 95 CYS A CA 1
ATOM 770 C C . CYS A 1 95 ? 0.689 -4.853 -13.116 1.00 82.88 95 CYS A C 1
ATOM 772 O O . CYS A 1 95 ? -0.038 -5.775 -12.753 1.00 82.88 95 CYS A O 1
ATOM 774 N N . GLN A 1 96 ? 0.706 -4.404 -14.376 1.00 82.12 96 GLN A N 1
ATOM 775 C CA . GLN A 1 96 ? -0.082 -4.984 -15.475 1.00 82.12 96 GLN A CA 1
ATOM 776 C C . GLN A 1 96 ? 0.617 -6.174 -16.130 1.00 82.12 96 GLN A C 1
ATOM 778 O O . GLN A 1 96 ? -0.045 -7.066 -16.660 1.00 82.12 96 GLN A O 1
ATOM 783 N N . GLU A 1 97 ? 1.947 -6.205 -16.099 1.00 77.19 97 GLU A N 1
ATOM 784 C CA . GLU A 1 97 ? 2.703 -7.348 -16.584 1.00 77.19 97 GLU A CA 1
ATOM 785 C C . GLU A 1 97 ? 2.509 -8.566 -15.670 1.00 77.19 97 GLU A C 1
ATOM 787 O O . GLU A 1 97 ? 2.674 -8.512 -14.450 1.00 77.19 97 GLU A O 1
ATOM 792 N N . LYS A 1 98 ? 2.187 -9.708 -16.286 1.00 66.38 98 LYS A N 1
ATOM 793 C CA . LYS A 1 98 ? 1.984 -10.996 -15.595 1.00 66.38 98 LYS A CA 1
ATOM 794 C C . LYS A 1 98 ? 3.290 -11.664 -15.155 1.00 66.38 98 LYS A C 1
ATOM 796 O O . LYS A 1 98 ? 3.277 -12.660 -14.446 1.00 66.38 98 LYS A O 1
ATOM 801 N N . ASP A 1 99 ? 4.406 -11.098 -15.589 1.00 67.69 99 ASP A N 1
ATOM 802 C CA . ASP A 1 99 ? 5.703 -11.749 -15.696 1.00 67.69 99 ASP A CA 1
ATOM 803 C C . ASP A 1 99 ? 6.775 -11.119 -14.791 1.00 67.69 99 ASP A C 1
ATOM 805 O O . ASP A 1 99 ? 7.968 -11.393 -14.936 1.00 67.69 99 ASP A O 1
ATOM 809 N N . VAL A 1 100 ? 6.356 -10.276 -13.844 1.00 70.12 100 VAL A N 1
ATOM 810 C CA . VAL A 1 100 ? 7.250 -9.598 -12.899 1.00 70.12 100 VAL A CA 1
ATOM 811 C C . VAL A 1 100 ? 7.561 -10.505 -11.718 1.00 70.12 100 VAL A C 1
ATOM 813 O O . VAL A 1 100 ? 6.666 -11.015 -11.042 1.00 70.12 100 VAL A O 1
ATOM 816 N N . THR A 1 101 ? 8.848 -10.678 -11.429 1.00 74.06 101 THR A N 1
ATOM 817 C CA . THR A 1 101 ? 9.287 -11.443 -10.263 1.00 74.06 101 THR A CA 1
ATOM 818 C C . THR A 1 101 ? 9.219 -10.595 -8.989 1.00 74.06 101 THR A C 1
ATOM 820 O O . THR A 1 101 ? 9.460 -9.385 -8.987 1.00 74.06 101 THR A O 1
ATOM 823 N N . LEU A 1 102 ? 8.952 -11.239 -7.847 1.00 74.88 102 LEU A N 1
ATOM 824 C CA . LEU A 1 102 ? 8.889 -10.556 -6.546 1.00 74.88 102 LEU A CA 1
ATOM 825 C C . LEU A 1 102 ? 10.208 -9.863 -6.165 1.00 74.88 102 LEU A C 1
ATOM 827 O O . LEU A 1 102 ? 10.188 -8.858 -5.452 1.00 74.88 102 LEU A O 1
ATOM 831 N N . LYS A 1 103 ? 11.353 -10.371 -6.642 1.00 69.44 103 LYS A N 1
ATOM 832 C CA . LYS A 1 103 ? 12.671 -9.765 -6.403 1.00 69.44 103 LYS A CA 1
ATOM 833 C C . LYS A 1 103 ? 12.786 -8.394 -7.073 1.00 69.44 103 LYS A C 1
ATOM 835 O O . LYS A 1 103 ? 13.143 -7.423 -6.410 1.00 69.44 103 LYS A O 1
ATOM 840 N N . GLU A 1 104 ? 12.424 -8.312 -8.353 1.00 70.75 104 GLU A N 1
ATOM 841 C CA . GLU A 1 104 ? 12.435 -7.064 -9.131 1.00 70.75 104 GLU A CA 1
ATOM 842 C C . GLU A 1 104 ? 11.501 -6.029 -8.488 1.00 70.75 104 GLU A C 1
ATOM 844 O O . GLU A 1 104 ? 11.890 -4.888 -8.231 1.00 70.75 104 GLU A O 1
ATOM 849 N N . ALA A 1 105 ? 10.293 -6.464 -8.117 1.00 79.62 105 ALA A N 1
ATOM 850 C CA . ALA A 1 105 ? 9.325 -5.627 -7.420 1.00 79.62 105 ALA A CA 1
ATOM 851 C C . ALA A 1 105 ? 9.851 -5.104 -6.070 1.00 79.62 105 ALA A C 1
ATOM 853 O O . ALA A 1 105 ? 9.649 -3.936 -5.738 1.00 79.62 105 ALA A O 1
ATOM 854 N N . THR A 1 106 ? 10.558 -5.938 -5.301 1.00 79.38 106 THR A N 1
ATOM 855 C CA . THR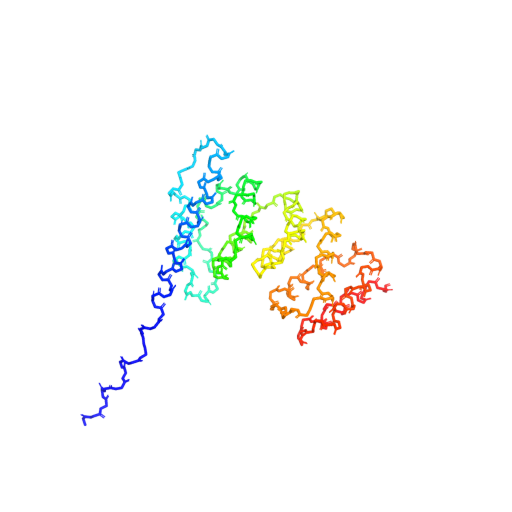 A 1 106 ? 11.115 -5.568 -3.986 1.00 79.38 106 THR A CA 1
ATOM 856 C C . THR A 1 106 ? 12.190 -4.498 -4.085 1.00 79.38 106 THR A C 1
ATOM 858 O O . THR A 1 106 ? 12.244 -3.602 -3.242 1.00 79.38 106 THR A O 1
ATOM 861 N N . ILE A 1 107 ? 13.013 -4.534 -5.127 1.00 75.75 107 ILE A N 1
ATOM 862 C CA . ILE A 1 107 ? 14.066 -3.534 -5.330 1.00 75.75 107 ILE A CA 1
ATOM 863 C C . ILE A 1 107 ? 13.453 -2.184 -5.692 1.00 75.75 107 ILE A C 1
ATOM 865 O O . ILE A 1 107 ? 13.771 -1.167 -5.072 1.00 75.75 107 ILE A O 1
ATOM 869 N N . ILE A 1 108 ? 12.480 -2.179 -6.602 1.00 77.31 108 ILE A N 1
ATOM 870 C CA . ILE A 1 108 ? 11.765 -0.955 -6.976 1.00 77.31 108 ILE A CA 1
ATOM 871 C C . ILE A 1 108 ? 10.979 -0.403 -5.778 1.00 77.31 108 ILE A C 1
ATOM 873 O O . ILE A 1 108 ? 10.987 0.806 -5.536 1.00 77.31 108 ILE A O 1
ATOM 877 N N . ALA A 1 109 ? 10.361 -1.272 -4.976 1.00 83.75 109 ALA A N 1
ATOM 878 C CA . ALA A 1 109 ? 9.690 -0.882 -3.740 1.00 83.75 109 ALA A CA 1
ATOM 879 C C . ALA A 1 109 ? 10.675 -0.296 -2.713 1.00 83.75 109 ALA A C 1
ATOM 881 O O . ALA A 1 109 ? 10.378 0.717 -2.083 1.00 83.75 109 ALA A O 1
ATOM 882 N N . SER A 1 110 ? 11.878 -0.858 -2.583 1.00 79.12 110 SER A N 1
ATOM 883 C CA . SER A 1 110 ? 12.933 -0.300 -1.732 1.00 79.12 110 SER A CA 1
ATOM 884 C C . SER A 1 110 ? 13.283 1.122 -2.162 1.00 79.12 110 SER A C 1
ATOM 886 O O . SER A 1 110 ? 13.274 2.025 -1.330 1.00 79.12 110 SER A O 1
ATOM 888 N N . ILE A 1 111 ? 13.509 1.366 -3.455 1.00 77.06 111 ILE A N 1
ATOM 889 C CA . ILE A 1 111 ? 13.780 2.711 -3.991 1.00 77.06 111 ILE A CA 1
ATOM 890 C C . ILE A 1 111 ? 12.616 3.663 -3.683 1.00 77.06 111 ILE A C 1
ATOM 892 O O . ILE A 1 111 ? 12.833 4.744 -3.130 1.00 77.06 111 ILE A O 1
ATOM 896 N N . LEU A 1 112 ? 11.379 3.232 -3.946 1.00 82.88 112 LEU A N 1
ATOM 897 C CA . LEU A 1 112 ? 10.162 3.984 -3.626 1.00 82.88 112 LEU A CA 1
ATOM 898 C C . LEU A 1 112 ? 10.092 4.343 -2.129 1.00 82.88 112 LEU A C 1
ATOM 900 O O . LEU A 1 112 ? 9.697 5.453 -1.766 1.00 82.88 112 LEU A O 1
ATOM 904 N N . HIS A 1 113 ? 10.537 3.440 -1.251 1.00 84.88 113 HIS A N 1
ATOM 905 C CA . HIS A 1 113 ? 10.612 3.675 0.188 1.00 84.88 113 HIS A CA 1
ATOM 906 C C . HIS A 1 113 ? 11.667 4.721 0.589 1.00 84.88 113 HIS A C 1
ATOM 908 O O . HIS A 1 113 ? 11.413 5.475 1.528 1.00 84.88 113 HIS A O 1
ATOM 914 N N . LYS A 1 114 ? 12.805 4.851 -0.111 1.00 78.56 114 LYS A N 1
ATOM 915 C CA . LYS A 1 114 ? 13.790 5.917 0.198 1.00 78.56 114 LYS A CA 1
ATOM 916 C C . LYS A 1 114 ? 13.310 7.281 -0.277 1.00 78.56 114 LYS A C 1
ATOM 918 O O . LYS A 1 114 ? 13.523 8.275 0.409 1.00 78.56 114 LYS A O 1
ATOM 923 N N . VAL A 1 115 ? 12.681 7.350 -1.447 1.00 76.81 115 VAL A N 1
ATOM 924 C CA . VAL A 1 115 ? 12.489 8.649 -2.101 1.00 76.81 115 VAL A CA 1
ATOM 925 C C . VAL A 1 115 ? 11.275 9.401 -1.567 1.00 76.81 115 VAL A C 1
ATOM 927 O O . VAL A 1 115 ? 10.231 8.811 -1.297 1.00 76.81 115 VAL A O 1
ATOM 930 N N . SER A 1 116 ? 11.410 10.714 -1.383 1.00 77.44 116 SER A N 1
ATOM 931 C CA . SER A 1 116 ? 10.299 11.576 -0.980 1.00 77.44 116 SER A CA 1
ATOM 932 C C . SER A 1 116 ? 9.368 11.835 -2.163 1.00 77.44 116 SER A C 1
ATOM 934 O O . SER A 1 116 ? 9.812 12.263 -3.226 1.00 77.44 116 SER A O 1
ATOM 936 N N . ILE A 1 117 ? 8.074 11.570 -1.985 1.00 81.69 117 ILE A N 1
ATOM 937 C CA . ILE A 1 117 ? 7.055 11.711 -3.027 1.00 81.69 117 ILE A CA 1
ATOM 938 C C . ILE A 1 117 ? 6.002 12.699 -2.522 1.00 81.69 117 ILE A C 1
ATOM 940 O O . ILE A 1 117 ? 5.526 12.550 -1.396 1.00 81.69 117 ILE A O 1
ATOM 944 N N . PRO A 1 118 ? 5.582 13.691 -3.322 1.00 85.62 118 PRO A N 1
ATOM 945 C CA . PRO A 1 118 ? 4.499 14.577 -2.917 1.00 85.62 118 PRO A CA 1
ATOM 946 C C . PRO A 1 118 ? 3.198 13.799 -2.662 1.00 85.62 118 PRO A C 1
ATOM 948 O O . PRO A 1 118 ? 2.808 12.936 -3.456 1.00 85.62 118 PRO A O 1
ATOM 951 N N . SER A 1 119 ? 2.490 14.145 -1.582 1.00 87.31 119 SER A N 1
ATOM 952 C CA . SER A 1 119 ? 1.283 13.438 -1.117 1.00 87.31 119 SER A CA 1
ATOM 953 C C . SER A 1 119 ? 0.208 13.294 -2.199 1.00 87.31 119 SER A C 1
ATOM 955 O O . SER A 1 119 ? -0.379 12.223 -2.340 1.00 87.31 119 SER A O 1
ATOM 957 N N . LYS A 1 120 ? 0.010 14.330 -3.027 1.00 88.19 120 LYS A N 1
ATOM 958 C CA . LYS A 1 120 ? -0.948 14.322 -4.148 1.00 88.19 120 LYS A CA 1
ATOM 959 C C . LYS A 1 120 ? -0.663 13.203 -5.154 1.00 88.19 120 LYS A C 1
ATOM 961 O O . LYS A 1 120 ? -1.578 12.492 -5.556 1.00 88.19 120 LYS A O 1
ATOM 966 N N . HIS A 1 121 ? 0.599 13.018 -5.544 1.00 85.88 121 HIS A N 1
ATOM 967 C CA . HIS A 1 121 ? 0.971 11.971 -6.499 1.00 85.88 121 HIS A CA 1
ATOM 968 C C . HIS A 1 121 ? 0.863 10.577 -5.881 1.00 85.88 121 HIS A C 1
ATOM 970 O O . HIS A 1 121 ? 0.402 9.658 -6.553 1.00 85.88 121 HIS A O 1
ATOM 976 N N . SER A 1 122 ? 1.218 10.437 -4.600 1.00 90.50 122 SER A N 1
ATOM 977 C CA . SER A 1 122 ? 1.045 9.178 -3.867 1.00 90.50 122 SER A CA 1
ATOM 978 C C . SER A 1 122 ? -0.431 8.776 -3.761 1.00 90.50 122 SER A C 1
ATOM 980 O O . SER A 1 122 ? -0.776 7.628 -4.028 1.00 90.50 122 SER A O 1
ATOM 982 N N . ALA A 1 123 ? -1.327 9.727 -3.478 1.00 91.06 123 ALA A N 1
ATOM 983 C CA . ALA A 1 123 ? -2.767 9.478 -3.413 1.00 91.06 123 ALA A CA 1
ATOM 984 C C . ALA A 1 123 ? -3.343 8.978 -4.748 1.00 91.06 123 ALA A C 1
ATOM 986 O O . ALA A 1 123 ? -4.070 7.986 -4.775 1.00 91.06 123 ALA A O 1
ATOM 987 N N . VAL A 1 124 ? -2.982 9.626 -5.861 1.00 90.75 124 VAL A N 1
ATOM 988 C CA . VAL A 1 124 ? -3.405 9.190 -7.203 1.00 90.75 124 VAL A CA 1
ATOM 989 C C . VAL A 1 124 ? -2.833 7.810 -7.535 1.00 90.75 124 VAL A C 1
ATOM 991 O O . VAL A 1 124 ? -3.536 6.977 -8.105 1.00 90.75 124 VAL A O 1
ATOM 994 N N . ALA A 1 125 ? -1.582 7.541 -7.153 1.00 91.50 125 ALA A N 1
ATOM 995 C CA . ALA A 1 125 ? -0.962 6.237 -7.353 1.00 91.50 125 ALA A CA 1
ATOM 996 C C . ALA A 1 125 ? -1.659 5.130 -6.555 1.00 91.50 125 ALA A C 1
ATOM 998 O O . ALA A 1 125 ? -1.959 4.085 -7.124 1.00 91.50 125 ALA A O 1
ATOM 999 N N . LEU A 1 126 ? -1.986 5.369 -5.282 1.00 93.50 126 LEU A N 1
ATOM 1000 C CA . LEU A 1 126 ? -2.742 4.433 -4.445 1.00 93.50 126 LEU A CA 1
ATOM 1001 C C . LEU A 1 126 ? -4.138 4.157 -5.007 1.00 93.50 126 LEU A C 1
ATOM 1003 O O . LEU A 1 126 ? -4.545 2.999 -5.076 1.00 93.50 126 LEU A O 1
ATOM 1007 N N . TYR A 1 127 ? -4.846 5.197 -5.454 1.00 94.31 127 TYR A N 1
ATOM 1008 C CA . TYR A 1 127 ? -6.152 5.047 -6.095 1.00 94.31 127 TYR A CA 1
ATOM 1009 C C . TYR A 1 127 ? -6.052 4.185 -7.360 1.00 94.31 127 TYR A C 1
ATOM 1011 O O . TYR A 1 127 ? -6.814 3.235 -7.546 1.00 94.31 127 TYR A O 1
ATOM 1019 N N . LYS A 1 128 ? -5.079 4.485 -8.231 1.00 92.56 128 LYS A N 1
ATOM 1020 C CA . LYS A 1 128 ? -4.900 3.739 -9.478 1.00 92.56 128 LYS A CA 1
ATOM 1021 C C . LYS A 1 128 ? -4.488 2.297 -9.214 1.00 92.56 128 LYS A C 1
ATOM 1023 O O . LYS A 1 128 ? -5.075 1.409 -9.813 1.00 92.56 128 LYS A O 1
ATOM 1028 N N . LEU A 1 129 ? -3.559 2.057 -8.289 1.00 92.31 129 LEU A N 1
ATOM 1029 C CA . LEU A 1 129 ? -3.207 0.703 -7.874 1.00 92.31 129 LEU A CA 1
ATOM 1030 C C . LEU A 1 129 ? -4.455 -0.022 -7.380 1.00 92.31 129 LEU A C 1
ATOM 1032 O O . LEU A 1 129 ? -4.787 -1.044 -7.943 1.00 92.31 129 LEU A O 1
ATOM 1036 N N . SER A 1 130 ? -5.221 0.533 -6.447 1.00 92.00 130 SER A N 1
ATOM 1037 C CA . SER A 1 130 ? -6.392 -0.143 -5.856 1.00 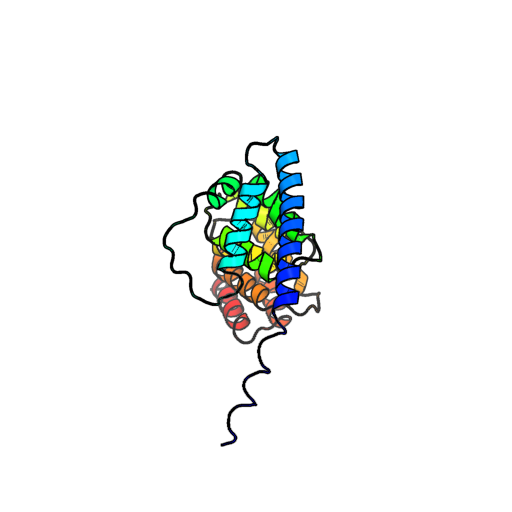92.00 130 SER A CA 1
ATOM 1038 C C . SER A 1 130 ? -7.510 -0.497 -6.849 1.00 92.00 130 SER A C 1
ATOM 1040 O O . SER A 1 130 ? -8.317 -1.378 -6.571 1.00 92.00 130 SER A O 1
ATOM 1042 N N . THR A 1 131 ? -7.569 0.175 -8.001 1.00 91.06 131 THR A N 1
ATOM 1043 C CA . THR A 1 131 ? -8.595 -0.043 -9.041 1.00 91.06 131 THR A CA 1
ATOM 1044 C C . THR A 1 131 ? -8.154 -0.990 -10.159 1.00 91.06 131 THR A C 1
ATOM 1046 O O . THR A 1 131 ? -8.970 -1.362 -10.998 1.00 91.06 131 THR A O 1
ATOM 1049 N N . MET A 1 132 ? -6.875 -1.361 -10.209 1.00 88.44 132 MET A N 1
ATOM 1050 C CA . MET A 1 132 ? -6.339 -2.279 -11.217 1.00 88.44 132 MET A CA 1
ATOM 1051 C C . MET A 1 132 ? -6.590 -3.743 -10.845 1.00 88.44 132 MET A C 1
ATOM 1053 O O . MET A 1 132 ? -6.863 -4.066 -9.688 1.00 88.44 132 MET A O 1
ATOM 1057 N N . GLU A 1 133 ? -6.466 -4.635 -11.834 1.00 85.31 133 GLU A N 1
ATOM 1058 C CA . GLU A 1 133 ? -6.542 -6.079 -11.605 1.00 85.31 133 GLU A CA 1
ATOM 1059 C C . GLU A 1 133 ? -5.523 -6.528 -10.556 1.00 85.31 133 GLU A C 1
ATOM 1061 O O . GLU A 1 133 ? -4.412 -5.998 -10.467 1.00 85.31 133 GLU A O 1
ATOM 1066 N N . TYR A 1 134 ? -5.929 -7.500 -9.739 1.00 82.06 134 TYR A N 1
ATOM 1067 C CA . TYR A 1 134 ? -5.095 -7.973 -8.647 1.00 82.06 134 TYR A CA 1
ATOM 1068 C C . TYR A 1 134 ? -3.821 -8.636 -9.172 1.00 82.06 134 TYR A C 1
ATOM 1070 O O . TYR A 1 134 ? -3.880 -9.584 -9.953 1.00 82.06 134 TYR A O 1
ATOM 1078 N N . ASN A 1 135 ? -2.681 -8.172 -8.667 1.00 82.88 135 ASN A N 1
ATOM 1079 C CA . ASN A 1 135 ? -1.373 -8.775 -8.886 1.00 82.88 135 ASN A CA 1
ATOM 1080 C C . ASN A 1 135 ? -0.628 -8.853 -7.543 1.00 82.88 135 ASN A C 1
ATOM 1082 O O . ASN A 1 135 ? -0.674 -7.922 -6.739 1.00 82.88 135 ASN A O 1
ATOM 1086 N N . SER A 1 136 ? 0.110 -9.931 -7.290 1.00 79.50 136 SER A N 1
ATOM 1087 C CA . SER A 1 136 ? 0.932 -10.084 -6.081 1.00 79.50 136 SER A CA 1
ATOM 1088 C C . SER A 1 136 ? 1.917 -8.920 -5.879 1.00 79.50 136 SER A C 1
ATOM 1090 O O . SER A 1 136 ? 2.160 -8.491 -4.750 1.00 79.50 136 SER A O 1
ATOM 1092 N N . THR A 1 137 ? 2.431 -8.351 -6.972 1.00 83.19 137 THR A N 1
ATOM 1093 C CA . THR A 1 137 ? 3.362 -7.209 -6.974 1.00 83.19 137 THR A CA 1
ATOM 1094 C C . THR A 1 137 ? 2.702 -5.888 -6.546 1.00 83.19 137 THR A C 1
ATOM 1096 O O . THR A 1 137 ? 3.326 -5.049 -5.894 1.00 83.19 137 THR A O 1
ATOM 1099 N N . GLN A 1 138 ? 1.412 -5.710 -6.834 1.00 88.75 138 GLN A N 1
ATOM 1100 C CA . GLN A 1 138 ? 0.637 -4.519 -6.465 1.00 88.75 138 GLN A CA 1
ATOM 1101 C C . GLN A 1 138 ? 0.555 -4.354 -4.943 1.00 88.75 138 GLN A C 1
ATOM 1103 O O . GLN A 1 138 ? 0.728 -3.244 -4.441 1.00 88.75 138 GLN A O 1
ATOM 1108 N N . ALA A 1 139 ? 0.358 -5.450 -4.198 1.00 88.56 139 ALA A N 1
ATOM 1109 C CA . ALA A 1 139 ? 0.277 -5.430 -2.735 1.00 88.56 139 ALA A CA 1
ATOM 1110 C C . ALA A 1 139 ? 1.569 -4.902 -2.084 1.00 88.56 139 ALA A C 1
ATOM 1112 O O . ALA A 1 139 ? 1.516 -4.188 -1.080 1.00 88.56 139 ALA A O 1
ATOM 1113 N N . LEU A 1 140 ? 2.727 -5.194 -2.685 1.00 90.12 140 LEU A N 1
ATOM 1114 C CA . LEU A 1 140 ? 4.024 -4.703 -2.224 1.00 90.12 140 LEU A CA 1
ATOM 1115 C C . LEU A 1 140 ? 4.156 -3.184 -2.399 1.00 90.12 140 LEU A C 1
ATOM 1117 O O . LEU A 1 140 ? 4.562 -2.482 -1.467 1.00 90.12 140 LEU A O 1
ATOM 1121 N N . PHE A 1 141 ? 3.783 -2.658 -3.569 1.00 91.19 141 PHE A N 1
ATOM 1122 C CA . PHE A 1 141 ? 3.810 -1.215 -3.818 1.00 91.19 141 PHE A CA 1
ATOM 1123 C C . PHE A 1 141 ? 2.765 -0.467 -2.991 1.00 91.19 141 PHE A C 1
ATOM 1125 O O . PHE A 1 141 ? 3.071 0.592 -2.442 1.00 91.19 141 PHE A O 1
ATOM 1132 N N . LEU A 1 142 ? 1.569 -1.040 -2.837 1.00 92.94 142 LEU A N 1
ATOM 1133 C CA . LEU A 1 142 ? 0.503 -0.487 -2.007 1.00 92.94 142 LEU A CA 1
ATOM 1134 C C . LEU A 1 142 ? 0.975 -0.337 -0.555 1.00 92.94 142 LEU A C 1
ATOM 1136 O O . LEU A 1 142 ? 0.929 0.763 -0.009 1.00 92.94 142 LEU A O 1
ATOM 1140 N N . LYS A 1 143 ? 1.527 -1.407 0.038 1.00 92.44 143 LYS A N 1
ATOM 1141 C CA . LYS A 1 143 ? 2.132 -1.371 1.378 1.00 92.44 143 LYS A CA 1
ATOM 1142 C C . LYS A 1 143 ? 3.204 -0.283 1.474 1.00 92.44 143 LYS A C 1
ATOM 1144 O O . LYS A 1 143 ? 3.180 0.524 2.396 1.00 92.44 143 LYS A O 1
ATOM 1149 N N . THR A 1 144 ? 4.124 -0.240 0.512 1.00 91.88 144 THR A N 1
ATOM 1150 C CA . THR A 1 144 ? 5.250 0.706 0.525 1.00 91.88 144 THR A CA 1
ATOM 1151 C C . THR A 1 144 ? 4.793 2.166 0.475 1.00 91.88 144 THR A C 1
ATOM 1153 O O . THR A 1 144 ? 5.384 3.018 1.139 1.00 91.88 144 THR A O 1
ATOM 1156 N N . LEU A 1 145 ? 3.738 2.468 -0.287 1.00 92.25 145 LEU A N 1
ATOM 1157 C CA . LEU A 1 145 ? 3.149 3.807 -0.347 1.00 92.25 145 LEU A CA 1
ATOM 1158 C C . LEU A 1 145 ? 2.391 4.163 0.939 1.00 92.25 145 LEU A C 1
ATOM 1160 O O . LEU A 1 145 ? 2.472 5.305 1.389 1.00 92.25 145 LEU A O 1
ATOM 1164 N N . LEU A 1 146 ? 1.703 3.201 1.557 1.00 92.94 146 LEU A N 1
ATOM 1165 C CA . LEU A 1 146 ? 1.023 3.390 2.843 1.00 92.94 146 LEU A CA 1
ATOM 1166 C C . LEU A 1 146 ? 2.020 3.616 3.995 1.00 92.94 146 LEU A C 1
ATOM 1168 O O . LEU A 1 146 ? 1.787 4.468 4.855 1.00 92.94 146 LEU A O 1
ATOM 1172 N N . ASP A 1 147 ? 3.175 2.944 3.962 1.00 92.12 147 ASP A N 1
ATOM 1173 C CA . ASP A 1 147 ? 4.273 3.112 4.928 1.00 92.12 147 ASP A CA 1
ATOM 1174 C C . ASP A 1 147 ? 4.841 4.546 4.948 1.00 92.12 147 ASP A C 1
ATOM 1176 O O . ASP A 1 147 ? 5.461 4.954 5.933 1.00 92.12 147 ASP A O 1
ATOM 1180 N N . LYS A 1 148 ? 4.595 5.351 3.903 1.00 88.75 148 LYS A N 1
ATOM 1181 C CA . LYS A 1 148 ? 4.973 6.774 3.860 1.00 88.75 148 LYS A CA 1
ATOM 1182 C C . LYS A 1 148 ? 4.113 7.676 4.748 1.00 88.75 148 LYS A C 1
ATOM 1184 O O . LYS A 1 148 ? 4.483 8.826 4.967 1.00 88.75 148 LYS A O 1
ATOM 1189 N N . LYS A 1 149 ? 2.984 7.181 5.269 1.00 88.88 149 LYS A N 1
ATOM 1190 C CA . LYS A 1 149 ? 2.124 7.864 6.259 1.00 88.88 149 LYS A CA 1
ATOM 1191 C C . LYS A 1 149 ? 1.586 9.238 5.828 1.00 88.88 149 LYS A C 1
ATOM 1193 O O . LYS A 1 149 ? 1.249 10.056 6.691 1.00 88.88 149 LYS A O 1
ATOM 1198 N N . TYR A 1 150 ? 1.464 9.482 4.524 1.00 90.00 150 TYR A N 1
ATOM 1199 C CA . TYR A 1 150 ? 0.895 10.722 3.992 1.00 90.00 150 TYR A CA 1
ATOM 1200 C C . TYR A 1 150 ? -0.581 10.885 4.368 1.00 90.00 150 TYR A C 1
ATOM 1202 O O . TYR A 1 150 ? -1.303 9.902 4.532 1.00 90.00 150 TYR A O 1
ATOM 1210 N N . SER A 1 151 ? -1.045 12.131 4.449 1.00 88.19 151 SER A N 1
ATOM 1211 C CA . SER A 1 151 ? -2.478 12.429 4.498 1.00 88.19 151 SER A CA 1
ATOM 1212 C C . SER A 1 151 ? -3.090 12.143 3.128 1.00 88.19 151 SER A C 1
ATOM 1214 O O . SER A 1 151 ? -2.644 12.702 2.121 1.00 88.19 151 SER A O 1
ATOM 1216 N N . LEU A 1 152 ? -4.073 11.244 3.085 1.00 89.00 152 LEU A N 1
ATOM 1217 C CA . LEU A 1 152 ? -4.721 10.807 1.852 1.00 89.00 152 LEU A CA 1
ATOM 1218 C C . LEU A 1 152 ? -6.114 11.443 1.731 1.00 89.00 152 LEU A C 1
ATOM 1220 O O . LEU A 1 152 ? -6.820 11.532 2.731 1.00 89.00 152 LEU A O 1
ATOM 1224 N N . PRO A 1 153 ? -6.541 11.862 0.526 1.00 93.38 153 PRO A N 1
ATOM 1225 C CA . PRO A 1 153 ? -7.930 12.230 0.271 1.00 93.38 153 PRO A CA 1
ATOM 1226 C C . PRO A 1 153 ? -8.872 11.040 0.496 1.00 93.38 153 PRO A C 1
ATOM 1228 O O . PRO A 1 153 ? -8.516 9.907 0.159 1.00 93.38 153 PRO A O 1
ATOM 1231 N N . TYR A 1 154 ? -10.102 11.302 0.950 1.00 92.62 154 TYR A N 1
ATOM 1232 C CA . TYR A 1 154 ? -11.108 10.259 1.203 1.00 92.62 154 TYR A CA 1
ATOM 1233 C C . TYR A 1 154 ? -11.355 9.343 -0.002 1.00 92.62 154 TYR A C 1
ATOM 1235 O O . TYR A 1 154 ? -11.456 8.137 0.170 1.00 92.62 154 TYR A O 1
ATOM 1243 N N . ALA A 1 155 ? -11.333 9.874 -1.229 1.00 93.12 155 ALA A N 1
ATOM 1244 C CA . ALA A 1 155 ? -11.490 9.063 -2.439 1.00 93.12 155 ALA A CA 1
ATOM 1245 C C . ALA A 1 155 ? -10.401 7.980 -2.594 1.00 93.12 155 ALA A C 1
ATOM 1247 O O . ALA A 1 155 ? -10.687 6.866 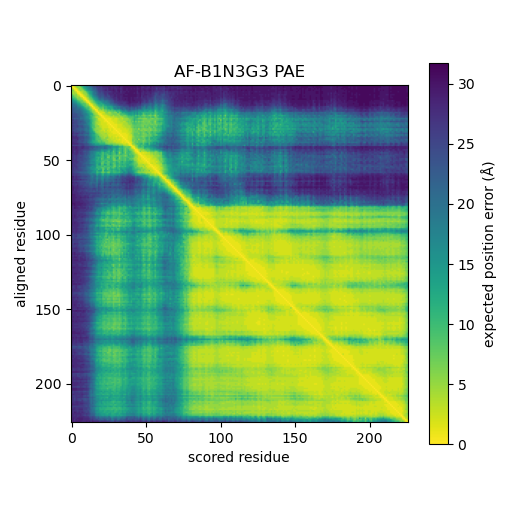-3.030 1.00 93.12 155 ALA A O 1
ATOM 1248 N N . ALA A 1 156 ? -9.150 8.285 -2.228 1.00 93.69 156 ALA A N 1
ATOM 1249 C CA . ALA A 1 156 ? -8.062 7.309 -2.267 1.00 93.69 156 ALA A CA 1
ATOM 1250 C C . ALA A 1 156 ? -8.198 6.276 -1.138 1.00 93.69 156 ALA A C 1
ATOM 1252 O O . ALA A 1 156 ? -7.959 5.094 -1.371 1.00 93.69 156 ALA A O 1
ATOM 1253 N N . LEU A 1 157 ? -8.621 6.705 0.056 1.00 94.00 157 LEU A N 1
ATOM 1254 C CA . LEU A 1 157 ? -8.894 5.807 1.183 1.00 94.00 157 LEU A CA 1
ATOM 1255 C C . LEU A 1 157 ? -10.029 4.832 0.869 1.00 94.00 157 LEU A C 1
ATOM 1257 O O . LEU A 1 157 ? -9.867 3.630 1.066 1.00 94.00 157 LEU A O 1
ATOM 1261 N N . ASP A 1 158 ? -11.135 5.337 0.322 1.00 94.44 158 ASP A N 1
ATOM 1262 C CA . ASP A 1 158 ? -12.282 4.536 -0.100 1.00 94.44 158 ASP A CA 1
ATOM 1263 C C . ASP A 1 158 ? -11.869 3.502 -1.157 1.00 94.44 158 ASP A C 1
ATOM 1265 O O . ASP A 1 158 ? -12.236 2.333 -1.053 1.00 94.44 158 ASP A O 1
ATOM 1269 N N . ALA A 1 159 ? -11.050 3.892 -2.141 1.00 95.12 159 ALA A N 1
ATOM 1270 C CA . ALA A 1 159 ? -10.547 2.968 -3.156 1.00 95.12 159 ALA A CA 1
ATOM 1271 C C . ALA A 1 159 ? -9.676 1.852 -2.555 1.00 95.12 159 ALA A C 1
ATOM 1273 O O . ALA A 1 159 ? -9.849 0.687 -2.910 1.00 95.12 159 ALA A O 1
ATOM 1274 N N . VAL A 1 160 ? -8.775 2.185 -1.624 1.00 94.56 160 VAL A N 1
ATOM 1275 C CA . VAL A 1 160 ? -7.928 1.195 -0.935 1.00 94.56 160 VAL A CA 1
ATOM 1276 C C . VAL A 1 160 ? -8.774 0.270 -0.053 1.00 94.56 160 VAL A C 1
ATOM 1278 O O . VAL A 1 160 ? -8.556 -0.941 -0.046 1.00 94.56 160 VAL A O 1
ATOM 1281 N N . ALA A 1 161 ? -9.769 0.803 0.659 1.00 94.69 161 ALA A N 1
ATOM 1282 C CA . ALA A 1 161 ? -10.697 -0.004 1.446 1.00 94.69 161 ALA A CA 1
ATOM 1283 C C . ALA A 1 161 ? -11.481 -0.975 0.549 1.00 94.69 161 ALA A C 1
ATOM 1285 O O . ALA A 1 161 ? -11.528 -2.170 0.838 1.00 94.69 161 ALA A O 1
ATOM 1286 N N . ASN A 1 162 ? -12.015 -0.491 -0.576 1.00 93.38 162 ASN A N 1
ATOM 1287 C CA . ASN A 1 162 ? -12.736 -1.308 -1.552 1.00 93.38 162 ASN A CA 1
ATOM 1288 C C . ASN A 1 162 ? -11.850 -2.399 -2.164 1.00 93.38 162 ASN A C 1
ATOM 1290 O O . ASN A 1 162 ? -12.316 -3.523 -2.346 1.00 93.38 162 ASN A O 1
ATOM 1294 N N . TYR A 1 163 ? -10.571 -2.101 -2.419 1.00 93.25 163 TYR A N 1
ATOM 1295 C CA . TYR A 1 163 ? -9.599 -3.101 -2.857 1.00 93.25 163 TYR A CA 1
ATOM 1296 C C . TYR A 1 163 ? -9.524 -4.269 -1.870 1.00 93.25 163 TYR A C 1
ATOM 1298 O O . TYR A 1 163 ? -9.668 -5.413 -2.290 1.00 93.25 163 TYR A O 1
ATOM 1306 N N . TYR A 1 164 ? -9.373 -4.003 -0.567 1.00 93.19 164 TYR A N 1
ATOM 1307 C CA . TYR A 1 164 ? -9.321 -5.053 0.456 1.00 93.19 164 TYR A CA 1
ATOM 1308 C C . TYR A 1 164 ? -10.665 -5.773 0.636 1.00 93.19 164 TYR A C 1
ATOM 1310 O O . TYR A 1 164 ? -10.697 -7.000 0.710 1.00 93.19 164 TYR A O 1
ATOM 1318 N N . ILE A 1 165 ? -11.778 -5.036 0.669 1.00 92.75 165 ILE A N 1
ATOM 1319 C CA . ILE A 1 165 ? -13.134 -5.592 0.823 1.00 92.75 165 ILE A CA 1
ATOM 1320 C C . ILE A 1 165 ? -13.477 -6.543 -0.333 1.00 92.75 165 ILE A C 1
ATOM 1322 O O . ILE A 1 165 ? -14.097 -7.579 -0.107 1.00 92.75 165 ILE A O 1
ATOM 1326 N N . GLY A 1 166 ? -12.997 -6.267 -1.548 1.00 90.50 166 GLY A N 1
ATOM 1327 C CA . GLY A 1 166 ? -13.179 -7.144 -2.708 1.00 90.50 166 GLY A CA 1
ATOM 1328 C C . GLY A 1 166 ? -12.544 -8.536 -2.576 1.00 90.50 166 GLY A C 1
ATOM 1329 O O . GLY A 1 166 ? -12.824 -9.405 -3.400 1.00 90.50 166 GLY A O 1
ATOM 1330 N N . PHE A 1 167 ? -11.707 -8.783 -1.560 1.00 90.94 167 PHE A N 1
ATOM 1331 C CA . PHE A 1 167 ? -11.172 -10.119 -1.270 1.00 90.94 167 PHE A CA 1
ATOM 1332 C C . PHE A 1 167 ? -12.098 -10.976 -0.405 1.00 90.94 167 PHE A C 1
ATOM 1334 O O . PHE A 1 167 ? -11.837 -12.168 -0.282 1.00 90.94 167 PHE A O 1
ATOM 1341 N N . ILE A 1 168 ? -13.183 -10.429 0.158 1.00 89.69 168 ILE A N 1
ATOM 1342 C CA . ILE A 1 168 ? -14.148 -11.215 0.950 1.00 89.69 168 ILE A CA 1
ATOM 1343 C C . ILE A 1 168 ? -14.736 -12.357 0.111 1.00 89.69 168 ILE A C 1
ATOM 1345 O O . ILE A 1 168 ? -14.825 -13.484 0.592 1.00 89.69 168 ILE A O 1
ATOM 1349 N N . ASP A 1 169 ? -15.084 -12.075 -1.146 1.00 87.44 169 ASP A N 1
ATOM 1350 C CA . ASP A 1 169 ? -15.697 -13.057 -2.048 1.00 87.44 169 ASP A CA 1
ATOM 1351 C C . ASP A 1 169 ? -14.653 -13.903 -2.802 1.00 87.44 169 ASP A C 1
ATOM 1353 O O . ASP A 1 169 ? -14.968 -14.957 -3.359 1.00 87.44 169 ASP A O 1
ATOM 1357 N N . LYS A 1 170 ? -13.385 -13.471 -2.811 1.00 84.81 170 LYS A N 1
ATOM 1358 C CA . LYS A 1 170 ? -12.291 -14.156 -3.509 1.00 84.81 170 LYS A CA 1
ATOM 1359 C C . LYS A 1 170 ? -11.613 -15.165 -2.584 1.00 84.81 170 LYS A C 1
ATOM 1361 O O . LYS A 1 170 ? -10.923 -14.789 -1.640 1.00 84.81 170 LYS A O 1
ATOM 1366 N N . LYS A 1 171 ? -11.717 -16.454 -2.914 1.00 74.88 171 LYS A N 1
ATOM 1367 C CA . LYS A 1 171 ? -10.968 -17.549 -2.263 1.00 74.88 171 LYS A CA 1
ATOM 1368 C C . LYS A 1 171 ? -9.540 -17.669 -2.815 1.00 74.88 171 LYS A C 1
ATOM 1370 O O . LYS A 1 171 ? -9.154 -18.720 -3.312 1.00 74.88 171 LYS A O 1
ATOM 1375 N N . VAL A 1 172 ? -8.795 -16.569 -2.815 1.00 80.06 172 VAL A N 1
ATOM 1376 C CA . VAL A 1 172 ? -7.391 -16.548 -3.251 1.00 80.06 172 VAL A CA 1
ATOM 1377 C C . VAL A 1 172 ? -6.507 -16.562 -2.014 1.00 80.06 172 VAL A C 1
ATOM 1379 O O . VAL A 1 172 ? -6.787 -15.824 -1.072 1.00 80.06 172 VAL A O 1
ATOM 1382 N N . ASP A 1 173 ? -5.440 -17.360 -2.027 1.00 78.88 173 ASP A N 1
ATOM 1383 C CA . ASP A 1 173 ? -4.441 -17.343 -0.960 1.00 78.88 173 ASP A CA 1
ATOM 1384 C C . ASP A 1 173 ? -3.765 -15.968 -0.897 1.00 78.88 173 ASP A C 1
ATOM 1386 O O . ASP A 1 173 ? -3.058 -15.547 -1.819 1.00 78.88 173 ASP A O 1
ATOM 1390 N N . THR A 1 174 ? -3.998 -15.237 0.192 1.00 84.00 174 THR A N 1
ATOM 1391 C CA . THR A 1 174 ? -3.442 -13.898 0.379 1.00 84.00 174 THR A CA 1
ATOM 1392 C C . THR A 1 174 ? -2.009 -13.974 0.917 1.00 84.00 174 THR A C 1
ATOM 1394 O O . THR A 1 174 ? -1.773 -14.561 1.975 1.00 84.00 174 THR A O 1
ATOM 1397 N N . PRO A 1 175 ? -1.017 -13.354 0.248 1.00 87.69 175 PRO A N 1
ATOM 1398 C CA . PRO A 1 175 ? 0.369 -13.401 0.702 1.00 87.69 175 PRO A CA 1
ATOM 1399 C C . PRO A 1 175 ? 0.586 -12.573 1.979 1.00 87.69 175 PRO A C 1
ATOM 1401 O O . PRO A 1 175 ? -0.134 -11.612 2.254 1.00 87.69 175 PRO A O 1
ATOM 1404 N N . LEU A 1 176 ? 1.659 -12.864 2.725 1.00 89.38 176 LEU A N 1
ATOM 1405 C CA . LEU A 1 176 ? 2.030 -12.129 3.947 1.00 89.38 176 LEU A CA 1
ATOM 1406 C C . LEU A 1 176 ? 2.095 -10.604 3.737 1.00 89.38 176 LEU A C 1
ATOM 1408 O O . LEU A 1 176 ? 1.619 -9.838 4.574 1.00 89.38 176 LEU A O 1
ATOM 1412 N N . LEU A 1 177 ? 2.651 -10.161 2.603 1.00 88.69 177 LEU A N 1
ATOM 1413 C CA . LEU A 1 177 ? 2.770 -8.741 2.248 1.00 88.69 177 LEU A CA 1
ATOM 1414 C C . LEU A 1 177 ? 1.411 -8.036 2.162 1.00 88.69 177 LEU A C 1
ATOM 1416 O O . LEU A 1 177 ? 1.308 -6.864 2.518 1.00 88.69 177 LEU A O 1
ATOM 1420 N N . TRP A 1 178 ? 0.371 -8.753 1.733 1.00 92.00 178 TRP A N 1
ATOM 1421 C CA . TRP A 1 178 ? -0.989 -8.227 1.670 1.00 92.00 178 TRP A CA 1
ATOM 1422 C C . TRP A 1 178 ? -1.544 -7.986 3.079 1.00 92.00 178 TRP A C 1
ATOM 1424 O O . TRP A 1 178 ? -2.042 -6.897 3.360 1.00 92.00 178 TRP A O 1
ATOM 1434 N N . HIS A 1 179 ? -1.356 -8.935 4.007 1.00 92.62 179 HIS A N 1
ATOM 1435 C CA . HIS A 1 179 ? -1.770 -8.763 5.406 1.00 92.62 179 HIS A CA 1
ATOM 1436 C C . HIS A 1 179 ? -1.001 -7.636 6.106 1.00 92.62 179 HIS A C 1
ATOM 1438 O O . HIS A 1 179 ? -1.583 -6.866 6.869 1.00 92.62 179 HIS A O 1
ATOM 1444 N N . GLN A 1 180 ? 0.300 -7.507 5.832 1.00 92.81 180 GLN A N 1
ATOM 1445 C CA . GLN A 1 180 ? 1.104 -6.397 6.345 1.00 92.81 180 GLN A CA 1
ATOM 1446 C C . GLN A 1 180 ? 0.618 -5.047 5.803 1.00 92.81 180 GLN A C 1
ATOM 1448 O O . GLN A 1 180 ? 0.509 -4.092 6.567 1.00 92.81 180 GLN A O 1
ATOM 1453 N N . GLY A 1 181 ? 0.289 -4.967 4.509 1.00 93.19 181 GLY A N 1
ATOM 1454 C CA . GLY A 1 181 ? -0.301 -3.772 3.903 1.00 93.19 181 GLY A CA 1
ATOM 1455 C C . GLY A 1 181 ? -1.635 -3.388 4.545 1.00 93.19 181 GLY A C 1
ATOM 1456 O O . GLY A 1 181 ? -1.841 -2.216 4.865 1.00 93.19 181 GLY A O 1
ATOM 1457 N N . LEU A 1 182 ? -2.502 -4.374 4.804 1.00 94.38 182 LEU A N 1
ATOM 1458 C CA . LEU A 1 182 ? -3.773 -4.171 5.502 1.00 94.38 182 LEU A CA 1
ATOM 1459 C C . LEU A 1 182 ? -3.553 -3.631 6.921 1.00 94.38 182 LEU A C 1
ATOM 1461 O O . LEU A 1 182 ? -4.223 -2.685 7.331 1.00 94.38 182 LEU A O 1
ATOM 1465 N N . LEU A 1 183 ? -2.591 -4.189 7.660 1.00 94.31 183 LEU A N 1
ATOM 1466 C CA . LEU A 1 183 ? -2.265 -3.716 9.004 1.00 94.31 183 LEU A CA 1
ATOM 1467 C C . LEU A 1 183 ? -1.812 -2.255 8.999 1.00 94.31 183 LEU A C 1
ATOM 1469 O O . LEU A 1 183 ? -2.334 -1.465 9.781 1.00 94.31 183 LEU A O 1
ATOM 1473 N N . VAL A 1 184 ? -0.891 -1.883 8.107 1.00 94.19 184 VAL A N 1
ATOM 1474 C CA . VAL A 1 184 ? -0.406 -0.497 7.994 1.00 94.19 184 VAL A CA 1
ATOM 1475 C C . VAL A 1 184 ? -1.553 0.451 7.636 1.00 94.19 184 VAL A C 1
ATOM 1477 O O . VAL A 1 184 ? -1.678 1.521 8.235 1.00 94.19 184 VAL A O 1
ATOM 1480 N N . PHE A 1 185 ? -2.422 0.043 6.705 1.00 94.50 185 PHE A N 1
ATOM 1481 C CA . PHE A 1 185 ? -3.601 0.813 6.312 1.00 94.50 185 PHE A CA 1
ATOM 1482 C C . PHE A 1 185 ? -4.520 1.089 7.509 1.00 94.50 185 PHE A C 1
ATOM 1484 O O . PHE A 1 185 ? -4.841 2.241 7.798 1.00 94.50 185 PHE A O 1
ATOM 1491 N N . VAL A 1 186 ? -4.883 0.046 8.255 1.00 94.31 186 VAL A N 1
ATOM 1492 C CA . VAL A 1 186 ? -5.789 0.149 9.405 1.00 94.31 186 VAL A CA 1
ATOM 1493 C C . VAL A 1 186 ? -5.146 0.914 10.566 1.00 94.31 186 VAL A C 1
ATOM 1495 O O . VAL A 1 186 ? -5.778 1.785 11.163 1.00 94.31 186 VAL A O 1
ATOM 1498 N N . GLN A 1 187 ? -3.875 0.658 10.877 1.00 92.94 187 GLN A N 1
ATOM 1499 C CA . GLN A 1 187 ? -3.152 1.385 11.926 1.00 92.94 187 GLN A CA 1
ATOM 1500 C C . GLN A 1 187 ? -3.100 2.884 11.659 1.00 92.94 187 GLN A C 1
ATOM 1502 O O . GLN A 1 187 ? -3.246 3.676 12.589 1.00 92.94 187 GLN A O 1
ATOM 1507 N N . ARG A 1 188 ? -2.909 3.283 10.398 1.00 91.50 188 ARG A N 1
ATOM 1508 C CA . ARG A 1 188 ? -2.745 4.693 10.057 1.00 91.50 188 ARG A CA 1
ATOM 1509 C C . ARG A 1 188 ? -4.067 5.427 9.854 1.00 91.50 188 ARG A C 1
ATOM 1511 O O . ARG A 1 188 ? -4.184 6.549 10.338 1.00 91.50 188 ARG A O 1
ATOM 1518 N N . TYR A 1 189 ? -5.016 4.810 9.156 1.00 92.38 189 TYR A N 1
ATOM 1519 C CA . TYR A 1 189 ? -6.225 5.474 8.653 1.00 92.38 189 TYR A CA 1
ATOM 1520 C C . TYR A 1 189 ? -7.513 5.006 9.341 1.00 92.38 189 TYR A C 1
ATOM 1522 O O . TYR A 1 189 ? -8.598 5.363 8.902 1.00 92.38 189 TYR A O 1
ATOM 1530 N N . SER A 1 190 ? -7.416 4.246 10.441 1.00 88.44 190 SER A N 1
ATOM 1531 C CA . SER A 1 190 ? -8.590 3.763 11.193 1.00 88.44 190 SER A CA 1
ATOM 1532 C C . SER A 1 190 ? -9.586 4.863 11.569 1.00 88.44 190 SER A C 1
ATOM 1534 O O . SER A 1 190 ? -10.781 4.595 11.555 1.00 88.44 190 SER A O 1
ATOM 1536 N N . LYS A 1 191 ? -9.110 6.083 11.851 1.00 89.25 191 LYS A N 1
ATOM 1537 C CA . LYS A 1 191 ? -9.949 7.240 12.215 1.00 89.25 191 LYS A CA 1
ATOM 1538 C C . LYS A 1 191 ? -10.782 7.802 11.062 1.00 89.25 191 LYS A C 1
ATOM 1540 O O . LYS A 1 191 ? -11.760 8.494 11.304 1.00 89.25 191 LYS A O 1
ATOM 1545 N N . ASP A 1 192 ? -10.384 7.522 9.825 1.00 90.44 192 ASP A N 1
ATOM 1546 C CA . ASP A 1 192 ? -10.983 8.097 8.620 1.00 90.44 192 ASP A CA 1
ATOM 1547 C C . ASP A 1 192 ? -11.965 7.125 7.934 1.00 90.44 192 ASP A C 1
ATOM 1549 O O . ASP A 1 192 ? -12.456 7.407 6.840 1.00 90.44 192 ASP A O 1
ATOM 1553 N N . PHE A 1 193 ? -12.243 5.963 8.540 1.00 91.62 193 PHE A N 1
ATOM 1554 C CA . PHE A 1 193 ? -13.122 4.940 7.967 1.00 91.62 193 PHE A CA 1
ATOM 1555 C C . PHE A 1 193 ? -14.595 5.161 8.296 1.00 91.62 193 PHE A C 1
ATOM 1557 O O . PHE A 1 193 ? -14.971 5.536 9.405 1.00 91.62 193 PHE A O 1
ATOM 1564 N N . LYS A 1 194 ? -15.459 4.818 7.338 1.00 91.81 194 LYS A N 1
ATOM 1565 C CA . LYS A 1 194 ? -16.910 4.786 7.550 1.00 91.81 194 LYS A CA 1
ATOM 1566 C C . LYS A 1 194 ? -17.291 3.554 8.387 1.00 91.81 194 LYS A C 1
ATOM 1568 O O . LYS A 1 194 ? -16.700 2.488 8.191 1.00 91.81 194 LYS A O 1
ATOM 1573 N N . PRO A 1 195 ? -18.341 3.616 9.229 1.00 89.75 195 PRO A N 1
ATOM 1574 C CA . PRO A 1 195 ? -18.771 2.473 10.044 1.00 89.75 195 PRO A CA 1
ATOM 1575 C C . PRO A 1 195 ? -19.043 1.194 9.234 1.00 89.75 195 PRO A C 1
ATOM 1577 O O . PRO A 1 195 ? -18.687 0.095 9.659 1.00 89.75 195 PRO A O 1
ATOM 1580 N N . GLN A 1 196 ? -19.611 1.333 8.032 1.00 92.06 196 GLN A N 1
ATOM 1581 C CA . GLN A 1 196 ? -19.856 0.213 7.115 1.00 92.06 196 GLN A CA 1
ATOM 1582 C C . GLN A 1 196 ? -18.551 -0.441 6.632 1.00 92.06 196 GLN A C 1
ATOM 1584 O O . GLN A 1 196 ? -18.441 -1.666 6.627 1.00 92.06 196 GLN A O 1
ATOM 1589 N N . GLN A 1 197 ? -17.532 0.360 6.302 1.00 92.56 197 GLN A N 1
ATOM 1590 C CA . GLN A 1 197 ? -16.220 -0.150 5.890 1.00 92.56 197 GLN A CA 1
ATOM 1591 C C . GLN A 1 197 ? -15.549 -0.916 7.029 1.00 92.56 197 GLN A C 1
ATOM 1593 O O . GLN A 1 197 ? -14.997 -1.988 6.800 1.00 92.56 197 GLN A O 1
ATOM 1598 N N . VAL A 1 198 ? -15.649 -0.423 8.269 1.00 92.56 198 VAL A N 1
ATOM 1599 C CA . VAL A 1 198 ? -15.114 -1.120 9.451 1.00 92.56 198 VAL A CA 1
ATOM 1600 C C . VAL A 1 198 ? -15.760 -2.499 9.612 1.00 92.56 198 VAL A C 1
ATOM 1602 O O . VAL A 1 198 ? -15.055 -3.487 9.811 1.00 92.56 198 VAL A O 1
ATOM 1605 N N . GLN A 1 199 ? -17.085 -2.600 9.471 1.00 92.69 199 GLN A N 1
ATOM 1606 C CA . GLN A 1 199 ? -17.791 -3.885 9.535 1.00 92.69 199 GLN A CA 1
ATOM 1607 C C . GLN A 1 199 ? -17.343 -4.848 8.424 1.00 92.69 199 GLN A C 1
ATOM 1609 O O . GLN A 1 199 ? -17.092 -6.026 8.690 1.00 92.69 199 GLN A O 1
ATOM 1614 N N . GLN A 1 200 ? -17.186 -4.355 7.193 1.00 93.50 200 GLN A N 1
ATOM 1615 C CA . GLN A 1 200 ? -16.715 -5.169 6.071 1.00 93.50 200 GLN A CA 1
ATOM 1616 C C . GLN A 1 200 ? -15.257 -5.620 6.250 1.00 93.50 200 GLN A C 1
ATOM 1618 O O . GLN A 1 200 ? -14.946 -6.782 5.999 1.00 93.50 200 GLN A O 1
ATOM 1623 N N . LEU A 1 201 ? -14.371 -4.758 6.755 1.00 92.88 201 LEU A N 1
ATOM 1624 C CA . LEU A 1 201 ? -12.980 -5.112 7.060 1.00 92.88 201 LEU A CA 1
ATOM 1625 C C . LEU A 1 201 ? -12.875 -6.134 8.206 1.00 92.88 201 LEU A C 1
ATOM 1627 O O . LEU A 1 201 ? -12.017 -7.017 8.171 1.00 92.88 201 LEU A O 1
ATOM 1631 N N . LEU A 1 202 ? -13.771 -6.075 9.196 1.00 92.44 202 LEU A N 1
ATOM 1632 C CA . LEU A 1 202 ? -13.871 -7.112 10.227 1.00 92.44 202 LEU A CA 1
ATOM 1633 C C . LEU A 1 202 ? -14.323 -8.453 9.634 1.00 92.44 202 LEU A C 1
ATOM 1635 O O . LEU A 1 202 ? -13.748 -9.487 9.973 1.00 92.44 202 LEU A O 1
ATOM 1639 N N . ARG A 1 203 ? -15.292 -8.448 8.709 1.00 92.69 203 ARG A N 1
ATOM 1640 C CA . ARG A 1 203 ? -15.701 -9.654 7.968 1.00 92.69 203 ARG A CA 1
ATOM 1641 C C . ARG A 1 203 ? -14.549 -10.215 7.131 1.00 92.69 203 ARG A C 1
ATOM 1643 O O . ARG A 1 203 ? -14.317 -11.420 7.153 1.00 92.69 203 ARG A O 1
ATOM 1650 N N . LEU A 1 204 ? -13.777 -9.357 6.467 1.00 92.81 204 LEU A N 1
ATOM 1651 C CA . LEU A 1 204 ? -12.574 -9.750 5.727 1.00 92.81 204 LEU A CA 1
ATOM 1652 C C . LEU A 1 204 ? -11.569 -10.486 6.622 1.00 92.81 204 LEU A C 1
ATOM 1654 O O . LEU A 1 204 ? -11.064 -11.536 6.236 1.00 92.81 204 LEU A O 1
ATOM 1658 N N . CYS A 1 205 ? -11.341 -9.992 7.841 1.00 90.62 205 CYS A N 1
ATOM 1659 C CA . CYS A 1 205 ? -10.470 -10.636 8.827 1.00 90.62 205 CYS A CA 1
ATOM 1660 C C . CYS A 1 205 ? -10.980 -12.008 9.303 1.00 90.62 205 CYS A C 1
ATOM 1662 O O . CYS A 1 205 ? -10.212 -12.785 9.867 1.00 90.62 205 CYS A O 1
ATOM 1664 N N . GLN A 1 206 ? -12.266 -12.324 9.125 1.00 89.94 206 GLN A N 1
ATOM 1665 C CA . GLN A 1 206 ? -12.806 -13.649 9.436 1.00 89.94 206 GLN A CA 1
ATOM 1666 C C . GLN A 1 206 ? -12.557 -14.651 8.308 1.00 89.94 206 GLN A C 1
ATOM 1668 O O . GLN A 1 206 ? -12.312 -15.819 8.601 1.00 89.94 206 GLN A O 1
ATOM 1673 N N . VAL A 1 207 ? -12.596 -14.188 7.055 1.00 89.69 207 VAL A N 1
ATOM 1674 C CA . VAL A 1 207 ? -12.351 -15.010 5.861 1.00 89.69 207 VAL A CA 1
ATOM 1675 C C . VAL A 1 207 ? -10.854 -15.256 5.671 1.00 89.69 207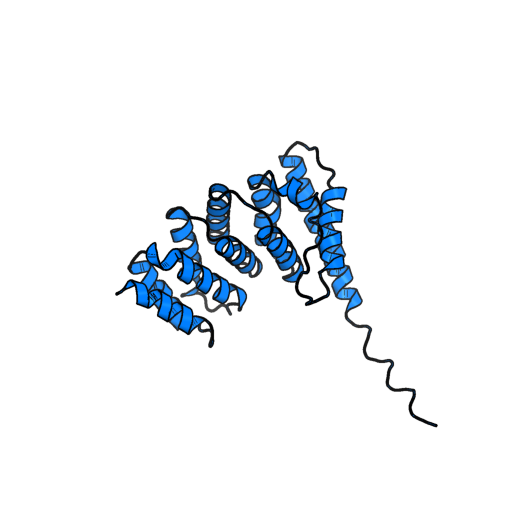 VAL A C 1
ATOM 1677 O O . VAL A 1 207 ? -10.423 -16.402 5.596 1.00 89.69 207 VAL A O 1
ATOM 1680 N N . HIS A 1 208 ? -10.054 -14.187 5.660 1.00 88.69 208 HIS A N 1
ATOM 1681 C CA . HIS A 1 208 ? -8.613 -14.235 5.404 1.00 88.69 208 HIS A CA 1
ATOM 1682 C C . HIS A 1 208 ? -7.833 -14.010 6.699 1.00 88.69 208 HIS A C 1
ATOM 1684 O O . HIS A 1 208 ? -7.605 -12.875 7.135 1.00 88.69 208 HIS A O 1
ATOM 1690 N N . ARG A 1 209 ? -7.438 -15.114 7.341 1.00 87.31 209 ARG A N 1
ATOM 1691 C CA . ARG A 1 209 ? -6.812 -15.115 8.670 1.00 87.31 209 ARG A CA 1
ATOM 1692 C C . ARG A 1 209 ? -5.316 -15.399 8.612 1.00 87.31 209 ARG A C 1
ATOM 1694 O O . ARG A 1 209 ? -4.888 -16.450 8.156 1.00 87.31 209 ARG A O 1
ATOM 1701 N N . HIS A 1 210 ? -4.539 -14.495 9.201 1.00 90.62 210 HIS A N 1
ATOM 1702 C CA . HIS A 1 210 ? -3.128 -14.681 9.507 1.00 90.62 210 HIS A CA 1
ATOM 1703 C C . HIS A 1 210 ? -2.918 -14.685 11.025 1.00 90.62 210 HIS A C 1
ATOM 1705 O O . HIS A 1 210 ? -3.236 -13.698 11.694 1.00 90.62 210 HIS A O 1
ATOM 1711 N N . HIS A 1 211 ? -2.324 -15.760 11.551 1.00 89.56 211 HIS A N 1
ATOM 1712 C CA . HIS A 1 211 ? -2.181 -16.025 12.990 1.00 89.56 211 HIS A CA 1
ATOM 1713 C C . HIS A 1 211 ? -1.631 -14.836 13.803 1.00 89.56 211 HIS A C 1
ATOM 1715 O O . HIS A 1 211 ? -2.170 -14.520 14.857 1.00 89.56 211 HIS A O 1
ATOM 1721 N N . ALA A 1 212 ? -0.605 -14.139 13.301 1.00 91.00 212 ALA A N 1
ATOM 1722 C CA . ALA A 1 212 ? 0.040 -13.042 14.030 1.00 91.00 212 ALA A CA 1
ATOM 1723 C C . ALA A 1 212 ? -0.503 -11.638 13.699 1.00 91.00 212 ALA A C 1
ATOM 1725 O O . ALA A 1 212 ? -0.379 -10.726 14.509 1.00 91.00 212 ALA A O 1
ATOM 1726 N N . ILE A 1 213 ? -1.073 -11.430 12.505 1.00 92.38 213 ILE A N 1
ATOM 1727 C CA . ILE A 1 213 ? -1.366 -10.075 11.992 1.00 92.38 213 ILE A CA 1
ATOM 1728 C C . ILE A 1 213 ? -2.842 -9.743 12.158 1.00 92.38 213 ILE A C 1
ATOM 1730 O O . ILE A 1 213 ? -3.182 -8.660 12.628 1.00 92.38 213 ILE A O 1
ATOM 1734 N N . THR A 1 214 ? -3.725 -10.676 11.804 1.00 91.69 214 THR A N 1
ATOM 1735 C CA . THR A 1 214 ? -5.172 -10.462 11.865 1.00 91.69 214 THR A CA 1
ATOM 1736 C C . THR A 1 214 ? -5.662 -10.044 13.258 1.00 91.69 214 THR A C 1
ATOM 1738 O O . THR A 1 214 ? -6.470 -9.116 13.314 1.00 91.69 214 THR A O 1
ATOM 1741 N N . PRO A 1 215 ? -5.160 -10.602 14.382 1.00 92.44 215 PRO A N 1
ATOM 1742 C CA . PRO A 1 215 ? -5.541 -10.118 15.711 1.00 92.44 215 PRO A CA 1
ATOM 1743 C C . PRO A 1 215 ? -5.224 -8.631 15.922 1.00 92.44 215 PRO A C 1
ATOM 1745 O O . PRO A 1 215 ? -6.055 -7.894 16.444 1.00 92.44 215 PRO A O 1
ATOM 1748 N N . LEU A 1 216 ? -4.064 -8.161 15.448 1.00 92.69 216 LEU A N 1
ATOM 1749 C CA . LEU A 1 216 ? -3.660 -6.755 15.557 1.00 92.69 216 LEU A CA 1
ATOM 1750 C C . LEU A 1 216 ? -4.568 -5.835 14.733 1.00 92.69 216 LEU A C 1
ATOM 1752 O O . LEU A 1 216 ? -4.903 -4.738 15.178 1.00 92.69 216 LEU A O 1
ATOM 1756 N N . VAL A 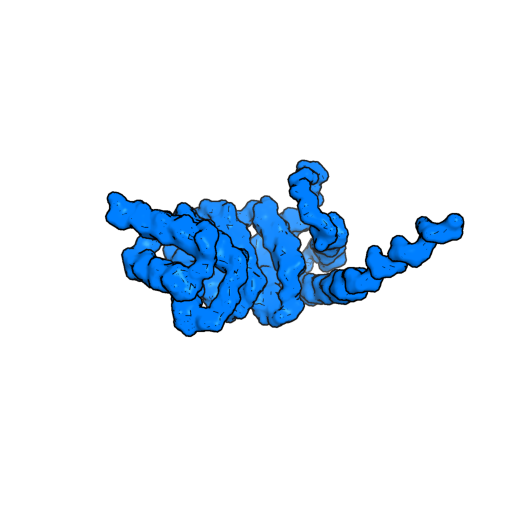1 217 ? -4.987 -6.291 13.549 1.00 93.25 217 VAL A N 1
ATOM 1757 C CA . VAL A 1 217 ? -5.934 -5.561 12.696 1.00 93.25 217 VAL A CA 1
ATOM 1758 C C . VAL A 1 217 ? -7.291 -5.432 13.389 1.00 93.25 217 VAL A C 1
ATOM 1760 O O . VAL A 1 217 ? -7.838 -4.333 13.452 1.00 93.25 217 VAL A O 1
ATOM 1763 N N . ILE A 1 218 ? -7.814 -6.527 13.950 1.00 91.94 218 ILE A N 1
ATOM 1764 C CA . ILE A 1 218 ? -9.110 -6.543 14.646 1.00 91.94 218 ILE A CA 1
ATOM 1765 C C . ILE A 1 218 ? -9.089 -5.600 15.849 1.00 91.94 218 ILE A C 1
ATOM 1767 O O . ILE A 1 218 ? -9.976 -4.755 15.964 1.00 91.94 218 ILE A O 1
ATOM 1771 N N . VAL A 1 219 ? -8.059 -5.693 16.697 1.00 92.75 219 VAL A N 1
ATOM 1772 C CA . VAL A 1 219 ? -7.899 -4.810 17.864 1.00 92.75 219 VAL A CA 1
ATOM 1773 C C . VAL A 1 219 ? -7.890 -3.345 17.432 1.00 92.75 219 VAL A C 1
ATOM 1775 O O . VAL A 1 219 ? -8.552 -2.509 18.042 1.00 92.75 219 VAL A O 1
ATOM 1778 N N . GLN A 1 220 ? -7.180 -3.016 16.352 1.00 91.44 220 GLN A N 1
ATOM 1779 C CA . GLN A 1 220 ? -7.111 -1.642 15.867 1.00 91.44 220 GLN A CA 1
ATOM 1780 C C . GLN A 1 220 ? -8.443 -1.134 15.291 1.00 91.44 220 GLN A C 1
ATOM 1782 O O . GLN A 1 220 ? -8.763 0.039 15.470 1.00 91.44 220 GLN A O 1
ATOM 1787 N N . LEU A 1 221 ? -9.222 -1.990 14.623 1.00 89.69 221 LEU A N 1
ATOM 1788 C CA . LEU A 1 221 ? -10.561 -1.642 14.131 1.00 89.69 221 LEU A CA 1
ATOM 1789 C C . LEU A 1 221 ? -11.575 -1.480 15.272 1.00 89.69 221 LEU A C 1
ATOM 1791 O O . LEU A 1 221 ? -12.478 -0.657 15.169 1.00 89.69 221 LEU A O 1
ATOM 1795 N N . GLN A 1 222 ? -11.438 -2.251 16.353 1.00 87.44 222 GLN A N 1
ATOM 1796 C CA . GLN A 1 222 ? -12.331 -2.173 17.513 1.00 87.44 222 GLN A CA 1
ATOM 1797 C C . GLN A 1 222 ? -12.123 -0.896 18.329 1.00 87.44 222 GLN A C 1
ATOM 1799 O O . GLN A 1 222 ? -13.112 -0.307 18.744 1.00 87.44 222 GLN A O 1
ATOM 1804 N N . LYS A 1 223 ? -10.883 -0.400 18.438 1.00 85.12 223 LYS A N 1
ATOM 1805 C CA . LYS A 1 223 ? -10.558 0.886 19.089 1.00 85.12 223 LYS A CA 1
ATOM 1806 C C . LYS A 1 223 ? -11.267 2.116 18.503 1.00 85.12 223 LYS A C 1
ATOM 1808 O O . LYS A 1 223 ? -11.146 3.189 19.067 1.00 85.12 223 LYS A O 1
ATOM 1813 N N . GLN A 1 224 ? -11.917 2.003 17.344 1.00 67.12 224 GLN A N 1
ATOM 1814 C CA . GLN A 1 224 ? -12.725 3.084 16.762 1.00 67.12 224 GLN A CA 1
ATOM 1815 C C . GLN A 1 224 ? -14.145 3.153 17.329 1.00 67.12 224 GLN A C 1
ATOM 1817 O O . GLN A 1 224 ? -14.842 4.131 17.087 1.00 67.12 224 GLN A O 1
ATOM 1822 N N . LYS A 1 225 ? -14.615 2.083 17.979 1.00 57.38 225 LYS A N 1
ATOM 1823 C CA . LYS A 1 225 ? -15.972 2.033 18.534 1.00 57.38 225 LYS A CA 1
ATOM 1824 C C . LYS A 1 225 ? -16.081 2.704 19.904 1.00 57.38 225 LYS A C 1
ATOM 1826 O O . LYS A 1 225 ? -17.206 3.001 20.296 1.00 57.38 225 LYS A O 1
ATOM 1831 N N . ASP A 1 226 ? -14.948 2.903 20.574 1.00 45.16 226 ASP A N 1
ATOM 1832 C CA . ASP A 1 226 ? -14.815 3.528 21.894 1.00 45.16 226 ASP A CA 1
ATOM 1833 C C . ASP A 1 226 ? -14.433 5.009 21.751 1.00 45.16 226 ASP A C 1
ATOM 1835 O O . ASP A 1 226 ? -14.989 5.835 22.508 1.00 45.16 226 ASP A O 1
#

Radius of gyration: 20.47 Å; Cα contacts (8 Å, |Δi|>4): 175; chains: 1; bounding box: 64×56×48 Å

Foldseek 3Di:
DPDPPPPPPPDPDPPPVVVVLLVVLLVLQLVLVVVLCVVVVDDDDSVVQSVVLSVLCVVPLPDPDDDDDDDDDPPLQVVCVCVVSCLVRPVVVLQVDPDDDPSSLVSVLVSLLPYDHPQVSLLVSLLSLLPDDDDLSSLSNLLSSLVVLGDHDLSSLVSNLVSLLVCLPPPDQDDPSNLSSLLSSLQRCLQVDDPVSLVSVLSSCVRHDDPPRSVSSVVSSVVNVD

Mean predicted aligned error: 12.58 Å

Organism: Entamoeba histolytica (strain ATCC 30459 / HM-1:IMSS / ABRM) (NCBI:txid294381)

InterPro domains:
  IPR007955 Bystin [PF05291] (77-225)
  IPR007955 Bystin [PTHR12821] (79-225)

pLDDT: mean 72.31, std 20.77, range [26.25, 95.12]

Nearest PDB structures (foldseek):
  7mqa-assembly1_SZ  TM=9.574E-01  e=1.687E-09  Homo sapiens
  7wtx-assembly1_w  TM=8.136E-01  e=3.361E-10  Homo sapiens
  7wu0-assembly1_w  TM=7.619E-01  e=2.220E-10  Homo sapiens
  7wtv-assembly1_w  TM=8.662E-01  e=7.041E-09  Homo sapiens
  7wtw-assembly1_w  TM=8.637E-01  e=8.467E-09  Homo sapiens

Sequence (226 aa):
MEQSLEDKKKGKSTKVGDETSRIRMKKTLHKHLTDLMNAMGKKMTLNELVEILYDDFIKHGDTNKRWTLNKPTQSSNVTIYRPQAFFKGLIFPLCQEKDVTLKEATIIASILHKVSIPSKHSAVALYKLSTMEYNSTQALFLKTLLDKKYSLPYAALDAVANYYIGFIDKKVDTPLLWHQGLLVFVQRYSKDFKPQQVQQLLRLCQVHRHHAITPLVIVQLQKQKD

Solvent-accessible surface area (backbone atoms only — not comparable to full-atom values): 13637 Å² total; per-residue (Å²): 145,86,88,86,81,81,92,80,82,86,85,83,83,67,64,67,65,51,52,52,49,48,56,46,51,52,52,54,51,49,51,32,51,46,55,38,38,67,77,64,73,65,93,72,62,70,63,61,59,47,51,53,58,45,50,51,43,71,74,50,71,82,55,99,64,82,86,78,90,81,78,84,71,79,59,72,60,57,62,49,76,41,55,70,56,42,43,64,34,46,55,50,50,54,41,71,45,92,80,68,53,71,66,63,50,50,53,55,35,50,53,58,59,72,52,87,71,63,48,71,61,52,32,54,49,46,29,53,55,37,72,46,77,92,38,82,62,42,34,50,48,49,27,43,59,53,72,65,68,62,82,65,57,66,71,29,51,52,32,43,50,49,42,58,47,61,45,60,84,46,95,63,91,77,54,72,57,45,56,53,25,50,38,54,45,44,72,71,45,47,89,78,58,54,73,69,55,52,54,46,51,53,52,30,46,69,72,61,72,45,93,81,53,37,60,57,42,51,54,51,60,52,65,69,79,114

Secondary structure (DSSP, 8-state):
----SSTTSSS-SSHHHHHHHHHHHHHHHHHHHHHHHHHHT--S-HHHHHHHHHHHHHHHTT-----------TTHHHHHTSHHHHIIIIIHHHHH-TT--HHHHHHHHHHHHHS---HHHHHHHHHHHHHSPP-HHHHHHHHHHHTT-----HHHHHHHHHHHHTTSS------HHHHHHHHHHHHHHGGG--HHHHHHHHHHHHHS--TTTHHHHHHHHHTT--